Protein AF-A0A1B3WDY5-F1 (afdb_monomer)

Radius of gyration: 17.72 Å; Cα contacts (8 Å, |Δi|>4): 227; chains: 1; bounding box: 45×33×52 Å

pLDDT: mean 89.7, std 12.38, range [43.31, 98.31]

Solvent-accessible surface area (backbone atoms only — not comparable to full-atom values): 10419 Å² total; per-residue (Å²): 109,71,68,59,42,23,53,51,26,51,50,52,55,51,50,48,74,74,40,34,82,44,42,30,40,46,53,70,36,34,46,47,84,89,66,54,85,76,82,55,81,73,53,67,43,34,39,42,36,36,34,66,68,72,77,42,71,53,73,39,33,48,65,66,36,24,53,76,67,72,46,54,79,93,47,42,82,84,39,43,71,64,31,39,46,50,32,48,50,53,50,41,52,51,47,50,75,47,68,87,47,28,38,38,27,72,74,53,76,37,69,90,47,27,69,52,24,55,50,52,50,42,28,72,69,67,75,43,79,71,96,45,74,88,52,72,94,36,54,41,49,48,62,58,39,49,31,36,51,65,36,85,80,69,56,57,85,64,47,71,62,48,48,40,69,74,37,74,87,57,76,75,89,84,82,67,62,76,76,67,53,62

Organism: NCBI:txid39950

Secondary structure (DSSP, 8-state):
-HHHHHHHHHHHHHHHHH-GGGEEEEEEEES-TT--TTSPPPPEEEEEEEEGGGTEEEEEEHHHHHHHTT--GGGTGGGHHHHHHHHHHHHHHHHHHTTT-EEEESS--SSSSSHHHHHHHHHHHHSS--S----GGGEEEHHHHHHHHH-TTSSPSSHHHHHHHH-TT---SS---GGGG-

Nearest PDB structures (foldseek):
  4l8r-assembly2_E  TM=5.009E-01  e=9.376E-03  Homo sapiens
  4qoz-assembly1_B  TM=4.863E-01  e=2.104E-02  Homo sapiens
  4qoz-assembly2_E  TM=5.102E-01  e=3.682E-02  Homo sapiens
  3aal-assembly1_A  TM=3.184E-01  e=9.913E+00  Geobacillus kaustophilus

Mean predicted aligned error: 5.34 Å

Foldseek 3Di:
DLVVLQVVLVVVVVVCVVCLQQEKEKDWFFAAPVPPVDVDQTQTAKIWIQRPVVRDIDMQGLVVQCVVVVHDPVCSVVCSLVSSLVSLVVVLVVCVVNQRHAYEYAPQDDCNGHQVVSQVSNCVSVVDGRPDGHDPVSYHHVVSSVCSNCNVVNFDPVRVVRVCVVVVVDDDPDDDDDNRSD

Sequence (182 aa):
MQWNRHKEAKQTIKEIFQRLDRYRIIHYSCQSFNRVENGKSTIIAAIAIYLPQYDRTESFDIQSTAEYLNIEYKDINKNLEKIEKVLLKNFFEFIRKNTDQKYLHWNMRNSKYGFQALSNRYMALVHQKPEYEIPSDKCINIAAVLENYYGVGYVSDPKIKHLIEKNFNVRPGNLLYGEEEA

Structure (mmCIF, N/CA/C/O backbone):
data_AF-A0A1B3WDY5-F1
#
_entry.id   AF-A0A1B3WDY5-F1
#
loop_
_atom_site.group_PDB
_atom_site.id
_atom_site.type_symbol
_atom_site.label_atom_id
_atom_site.label_alt_id
_atom_site.label_comp_id
_atom_site.label_asym_id
_atom_site.label_entity_id
_atom_site.label_seq_id
_atom_site.pdbx_PDB_ins_code
_atom_site.Cartn_x
_atom_site.Cartn_y
_atom_site.Cartn_z
_atom_site.occupancy
_atom_site.B_iso_or_equiv
_atom_site.auth_seq_id
_atom_site.auth_comp_id
_atom_site.auth_asym_id
_atom_site.auth_atom_id
_atom_site.pdbx_PDB_model_num
ATOM 1 N N . MET A 1 1 ? -4.338 11.092 27.683 1.00 76.75 1 MET A N 1
ATOM 2 C CA . MET A 1 1 ? -4.590 9.957 28.606 1.00 76.75 1 MET A CA 1
ATOM 3 C C . MET A 1 1 ? -4.968 8.716 27.802 1.00 76.75 1 MET A C 1
ATOM 5 O O . MET A 1 1 ? -5.653 8.867 26.795 1.00 76.75 1 MET A O 1
ATOM 9 N N . GLN A 1 2 ? -4.545 7.518 28.227 1.00 85.44 2 GLN A N 1
ATOM 10 C CA . GLN A 1 2 ? -4.809 6.240 27.534 1.00 85.44 2 GLN A CA 1
ATOM 11 C C . GLN A 1 2 ? -6.304 5.993 27.268 1.00 85.44 2 GLN A C 1
ATOM 13 O O . GLN A 1 2 ? -6.673 5.478 26.220 1.00 85.44 2 GLN A O 1
ATOM 18 N N . TRP A 1 3 ? -7.170 6.440 28.179 1.00 90.62 3 TRP A N 1
ATOM 19 C CA . TRP A 1 3 ? -8.624 6.366 28.037 1.00 90.62 3 TRP A CA 1
ATOM 20 C C . TRP A 1 3 ? -9.164 7.018 26.751 1.00 90.62 3 TRP A C 1
ATOM 22 O O . TRP A 1 3 ? -9.992 6.426 26.061 1.00 90.62 3 TRP A O 1
ATOM 32 N N . ASN A 1 4 ? -8.672 8.209 26.393 1.00 94.44 4 ASN A N 1
ATOM 33 C CA . ASN A 1 4 ? -9.122 8.905 25.182 1.00 94.44 4 ASN A CA 1
ATOM 34 C C . ASN A 1 4 ? -8.649 8.170 23.924 1.00 94.44 4 ASN A C 1
ATOM 36 O O . ASN A 1 4 ? -9.449 7.935 23.024 1.00 94.44 4 ASN A O 1
ATOM 40 N N . ARG A 1 5 ? -7.392 7.702 23.919 1.00 94.19 5 ARG A N 1
ATOM 41 C CA . ARG A 1 5 ? -6.832 6.896 22.821 1.00 94.19 5 ARG A CA 1
ATOM 42 C C . ARG A 1 5 ? -7.640 5.620 22.584 1.00 94.19 5 ARG A C 1
ATOM 44 O O . ARG A 1 5 ? -7.938 5.290 21.442 1.00 94.19 5 ARG A O 1
ATOM 51 N N . HIS A 1 6 ? -8.045 4.938 23.656 1.00 95.88 6 HIS A N 1
ATOM 52 C CA . HIS A 1 6 ? -8.907 3.760 23.567 1.00 95.88 6 HIS A CA 1
ATOM 53 C C . HIS A 1 6 ? -10.267 4.090 22.935 1.00 95.88 6 HIS A C 1
ATOM 55 O O . HIS A 1 6 ? -10.710 3.385 22.028 1.00 95.88 6 HIS A O 1
ATOM 61 N N . LYS A 1 7 ? -10.925 5.174 23.370 1.00 96.88 7 LYS A N 1
ATOM 62 C CA . LYS A 1 7 ? -12.212 5.609 22.799 1.00 96.88 7 LYS A CA 1
ATOM 63 C C . LYS A 1 7 ? -12.106 5.950 21.312 1.00 96.88 7 LYS A C 1
ATOM 65 O O . LYS A 1 7 ? -12.945 5.505 20.532 1.00 96.88 7 LYS A O 1
ATOM 70 N N . GLU A 1 8 ? -11.075 6.692 20.921 1.00 96.50 8 GLU A N 1
ATOM 71 C CA . GLU A 1 8 ? -10.811 7.052 19.522 1.00 96.50 8 GLU A CA 1
ATOM 72 C C . GLU A 1 8 ? -10.537 5.813 18.662 1.00 96.50 8 GLU A C 1
ATOM 74 O O . GLU A 1 8 ? -11.115 5.658 17.585 1.00 96.50 8 GLU A O 1
ATOM 79 N N . ALA A 1 9 ? -9.718 4.880 19.156 1.00 97.25 9 ALA A N 1
ATOM 80 C CA . ALA A 1 9 ? -9.439 3.629 18.459 1.00 97.25 9 ALA A CA 1
ATOM 81 C C . ALA A 1 9 ? -10.697 2.767 18.306 1.00 97.25 9 ALA A C 1
ATOM 83 O O . ALA A 1 9 ? -10.953 2.238 17.226 1.00 97.25 9 ALA A O 1
ATOM 84 N N . LYS A 1 10 ? -11.528 2.679 19.354 1.00 97.62 10 LYS A N 1
ATOM 85 C CA . LYS A 1 10 ? -12.812 1.968 19.313 1.00 97.62 10 LYS A CA 1
ATOM 86 C C . LYS A 1 10 ? -13.729 2.532 18.232 1.00 97.62 10 LYS A C 1
ATOM 88 O O . LYS A 1 10 ? -14.319 1.770 17.469 1.00 97.62 10 LYS A O 1
ATOM 93 N N . GLN A 1 11 ? -13.835 3.856 18.168 1.00 97.50 11 GLN A N 1
ATOM 94 C CA . GLN A 1 11 ? -14.645 4.535 17.164 1.00 97.50 11 GLN A CA 1
ATOM 95 C C . GLN A 1 11 ? -14.087 4.311 15.752 1.00 97.50 11 GLN A C 1
ATOM 97 O O . GLN A 1 11 ? -14.840 3.945 14.855 1.00 97.50 11 GLN A O 1
ATOM 102 N N . THR A 1 12 ? -12.768 4.414 15.578 1.00 97.25 12 THR A N 1
ATOM 103 C CA . THR A 1 12 ? -12.092 4.150 14.296 1.00 97.25 12 THR A CA 1
ATOM 104 C C . THR A 1 12 ? -12.368 2.732 13.795 1.00 97.25 12 THR A C 1
ATOM 106 O O . THR A 1 12 ? -12.749 2.547 12.642 1.00 97.25 12 THR A O 1
ATOM 109 N N . ILE A 1 13 ? -12.227 1.721 14.661 1.00 97.38 13 ILE A N 1
ATOM 110 C CA . ILE A 1 13 ? -12.510 0.319 14.318 1.00 97.38 13 ILE A CA 1
ATOM 111 C C . ILE A 1 13 ? -13.976 0.157 13.902 1.00 97.38 13 ILE A C 1
ATOM 113 O O . ILE A 1 13 ? -14.263 -0.461 12.878 1.00 97.38 13 ILE A O 1
ATOM 117 N N . LYS A 1 14 ? -14.907 0.743 14.663 1.00 97.44 14 LYS A N 1
ATOM 118 C CA . LYS A 1 14 ? -16.339 0.702 14.347 1.00 97.44 14 LYS A CA 1
ATOM 119 C C . LYS A 1 14 ? -16.632 1.308 12.970 1.00 97.44 14 LYS A C 1
ATOM 121 O O . LYS A 1 14 ? -17.362 0.703 12.194 1.00 97.44 14 LYS A O 1
ATOM 126 N N . GLU A 1 15 ? -16.051 2.462 12.655 1.00 96.75 15 GLU A N 1
ATOM 127 C CA . GLU A 1 15 ? -16.234 3.131 11.360 1.00 96.75 15 GLU A CA 1
ATOM 128 C C . GLU A 1 15 ? -15.710 2.301 10.188 1.00 96.75 15 GLU A C 1
ATOM 130 O O . GLU A 1 15 ? -16.389 2.213 9.165 1.00 96.75 15 GLU A O 1
ATOM 135 N N . ILE A 1 16 ? -14.551 1.651 10.352 1.00 96.56 16 ILE A N 1
ATOM 136 C CA . ILE A 1 16 ? -13.980 0.756 9.336 1.00 96.56 16 ILE A CA 1
ATOM 137 C C . ILE A 1 16 ? -14.988 -0.332 8.963 1.00 96.56 16 ILE A C 1
ATOM 139 O O . ILE A 1 16 ? -15.330 -0.479 7.792 1.00 96.56 16 ILE A O 1
ATOM 143 N N . PHE A 1 17 ? -15.513 -1.053 9.955 1.00 95.38 17 PHE A N 1
ATOM 144 C CA . PHE A 1 17 ? -16.450 -2.151 9.708 1.00 95.38 17 PHE A CA 1
ATOM 145 C C . PHE A 1 17 ? -17.828 -1.690 9.222 1.00 95.38 17 PHE A C 1
ATOM 147 O O . PHE A 1 17 ? -18.509 -2.437 8.528 1.00 95.38 17 PHE A O 1
ATOM 154 N N . GLN A 1 18 ? -18.250 -0.468 9.554 1.00 96.38 18 GLN A N 1
ATOM 155 C CA . GLN A 1 18 ? -19.525 0.084 9.085 1.00 96.38 18 GLN A CA 1
ATOM 156 C C . GLN A 1 18 ? -19.479 0.591 7.640 1.00 96.38 18 GLN A C 1
ATOM 158 O O . GLN A 1 18 ? -20.535 0.748 7.031 1.00 96.38 18 GLN A O 1
ATOM 163 N N . ARG A 1 19 ? -18.290 0.896 7.106 1.00 95.81 19 ARG A N 1
ATOM 164 C CA . ARG A 1 19 ? -18.110 1.568 5.810 1.00 95.81 19 ARG A CA 1
ATOM 165 C C . ARG A 1 19 ? -16.998 0.939 4.976 1.00 95.81 19 ARG A C 1
ATOM 167 O O . ARG A 1 19 ? -16.140 1.649 4.457 1.00 95.81 19 ARG A O 1
ATOM 174 N N . LEU A 1 20 ? -17.011 -0.389 4.842 1.00 94.38 20 LEU A N 1
ATOM 175 C CA . LEU A 1 20 ? -16.010 -1.152 4.078 1.00 94.38 20 LEU A CA 1
ATOM 176 C C . LEU A 1 20 ? -15.845 -0.661 2.626 1.00 94.38 20 LEU A C 1
ATOM 178 O O . LEU A 1 20 ? -14.758 -0.780 2.061 1.00 94.38 20 LEU A O 1
ATOM 182 N N . ASP A 1 21 ? -16.875 -0.028 2.057 1.00 94.75 21 ASP A N 1
ATOM 183 C CA . ASP A 1 21 ? -16.857 0.654 0.761 1.00 94.75 21 ASP A CA 1
ATOM 184 C C . ASP A 1 21 ? -15.776 1.740 0.652 1.00 94.75 21 ASP A C 1
ATOM 186 O O . ASP A 1 21 ? -15.222 1.933 -0.432 1.00 94.75 21 ASP A O 1
ATOM 190 N N . ARG A 1 22 ? -15.435 2.393 1.772 1.00 96.31 22 ARG A N 1
ATOM 191 C CA . ARG A 1 22 ? -14.513 3.539 1.853 1.00 96.31 22 ARG A CA 1
ATOM 192 C C . ARG A 1 22 ? -13.078 3.187 2.238 1.00 96.31 22 ARG A C 1
ATOM 194 O O . ARG A 1 22 ? -12.231 4.083 2.273 1.00 96.31 22 ARG A O 1
ATOM 201 N N . TYR A 1 23 ? -12.815 1.937 2.610 1.00 97.69 23 TYR A N 1
ATOM 202 C CA . TYR A 1 23 ? -11.506 1.509 3.100 1.00 97.69 23 TYR A CA 1
ATOM 203 C C . TYR A 1 23 ? -10.854 0.519 2.141 1.00 97.69 23 TYR A C 1
ATOM 205 O O . TYR A 1 23 ? -11.517 -0.276 1.477 1.00 97.69 23 TYR A O 1
ATOM 213 N N . ARG A 1 24 ? -9.528 0.574 2.075 1.00 97.81 24 ARG A N 1
ATOM 214 C CA . ARG A 1 24 ? -8.659 -0.335 1.326 1.00 97.81 24 ARG A CA 1
ATOM 215 C C . ARG A 1 24 ? -7.548 -0.803 2.247 1.00 97.81 24 ARG A C 1
ATOM 217 O O . ARG A 1 24 ? -7.125 -0.030 3.100 1.00 97.81 24 ARG A O 1
ATOM 224 N N . ILE A 1 25 ? -7.067 -2.029 2.096 1.00 97.94 25 ILE A N 1
ATOM 225 C CA . ILE A 1 25 ? -5.891 -2.507 2.837 1.00 97.94 25 ILE A CA 1
ATOM 226 C C . ILE A 1 25 ? -4.730 -2.560 1.862 1.00 97.94 25 ILE A C 1
ATOM 228 O O . ILE A 1 25 ? -4.856 -3.198 0.826 1.00 97.94 25 ILE A O 1
ATOM 232 N N . ILE A 1 26 ? -3.626 -1.891 2.175 1.00 97.75 26 ILE A N 1
ATOM 233 C CA . ILE A 1 26 ? -2.444 -1.851 1.314 1.00 97.75 26 ILE A CA 1
ATOM 234 C C . ILE A 1 26 ? -1.231 -2.443 2.018 1.00 97.75 26 ILE A C 1
ATOM 236 O O . ILE A 1 26 ? -0.971 -2.176 3.195 1.00 97.75 26 ILE A O 1
ATOM 240 N N . HIS A 1 27 ? -0.472 -3.221 1.257 1.00 95.00 27 HIS A N 1
ATOM 241 C CA . HIS A 1 27 ? 0.842 -3.712 1.630 1.00 95.00 27 HIS A CA 1
ATOM 242 C C . HIS A 1 27 ? 1.725 -3.793 0.382 1.00 95.00 27 HIS A C 1
ATOM 244 O O . HIS A 1 27 ? 1.219 -3.895 -0.737 1.00 95.00 27 HIS A O 1
ATOM 250 N N . TYR A 1 28 ? 3.039 -3.711 0.558 1.00 94.00 28 TYR A N 1
ATOM 251 C CA . TYR A 1 28 ? 3.974 -3.877 -0.544 1.00 94.00 28 TYR A CA 1
ATOM 252 C C . TYR A 1 28 ? 5.238 -4.583 -0.073 1.00 94.00 28 TYR A C 1
ATOM 254 O O . TYR A 1 28 ? 5.675 -4.382 1.060 1.00 94.00 28 TYR A O 1
ATOM 262 N N . SER A 1 29 ? 5.832 -5.350 -0.980 1.00 90.31 29 SER A N 1
ATOM 263 C CA . SER A 1 29 ? 7.151 -5.940 -0.822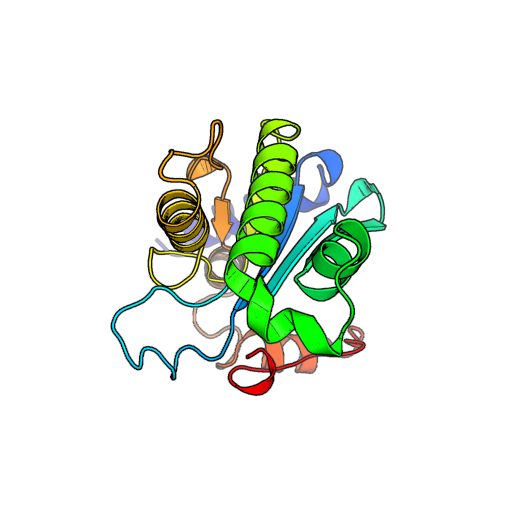 1.00 90.31 29 SER A CA 1
ATOM 264 C C . SER A 1 29 ? 8.165 -5.219 -1.706 1.00 90.31 29 SER A C 1
ATOM 266 O O . SER A 1 29 ? 7.857 -4.644 -2.758 1.00 90.31 29 SER A O 1
ATOM 268 N N . CYS A 1 30 ? 9.410 -5.240 -1.266 1.00 83.31 30 CYS A N 1
ATOM 269 C CA . CYS A 1 30 ? 10.556 -4.773 -2.025 1.00 83.31 30 CYS A CA 1
ATOM 270 C C . CYS A 1 30 ? 11.668 -5.807 -1.898 1.00 83.31 30 CYS A C 1
ATOM 272 O O . CYS A 1 30 ? 11.686 -6.551 -0.921 1.00 83.31 30 CYS A O 1
ATOM 274 N N . GLN A 1 31 ? 12.604 -5.829 -2.847 1.00 75.88 31 GLN A N 1
ATOM 275 C CA . GLN A 1 31 ? 13.807 -6.653 -2.694 1.00 75.88 31 GLN A CA 1
ATOM 276 C C . GLN A 1 31 ? 14.491 -6.346 -1.352 1.00 75.88 31 GLN A C 1
ATOM 278 O O . GLN A 1 31 ? 14.445 -5.213 -0.883 1.00 75.88 31 GLN A O 1
ATOM 283 N N . SER A 1 32 ? 15.118 -7.337 -0.729 1.00 58.62 32 SER A N 1
ATOM 284 C CA . SER A 1 32 ? 15.820 -7.244 0.558 1.00 58.62 32 SER A CA 1
ATOM 285 C C . SER A 1 32 ? 16.452 -5.878 0.850 1.00 58.62 32 SER A C 1
ATOM 287 O O . SER A 1 32 ? 17.386 -5.443 0.172 1.00 58.62 32 SER A O 1
ATOM 289 N N . PHE A 1 33 ? 15.994 -5.233 1.935 1.00 49.28 33 PHE A N 1
ATOM 290 C CA . PHE A 1 33 ? 16.531 -3.965 2.462 1.00 49.28 33 PHE A CA 1
ATOM 291 C C . PHE A 1 33 ? 18.053 -4.000 2.696 1.00 49.28 33 PHE A C 1
ATOM 293 O O . PHE A 1 33 ? 18.701 -2.955 2.707 1.00 49.28 33 PHE A O 1
ATOM 300 N N . ASN A 1 34 ? 18.624 -5.199 2.851 1.00 43.31 34 ASN A N 1
ATOM 301 C CA . ASN A 1 34 ? 20.044 -5.441 3.097 1.00 43.31 34 ASN A CA 1
ATOM 302 C C . ASN A 1 34 ? 20.939 -5.254 1.854 1.00 43.31 34 ASN A C 1
ATOM 304 O O . ASN A 1 34 ? 22.159 -5.257 1.990 1.00 43.31 34 ASN A O 1
ATOM 308 N N . ARG A 1 35 ? 20.376 -5.043 0.653 1.00 43.75 35 ARG A N 1
ATOM 309 C CA . ARG A 1 35 ? 21.131 -4.758 -0.584 1.00 43.75 35 ARG A CA 1
ATOM 310 C C . ARG A 1 35 ? 21.001 -3.300 -1.031 1.00 43.75 35 ARG A C 1
ATOM 312 O O . ARG A 1 35 ? 20.723 -3.008 -2.191 1.00 43.75 35 ARG A O 1
ATOM 319 N N . VAL A 1 36 ? 21.290 -2.350 -0.144 1.00 49.16 36 VAL A N 1
ATOM 320 C CA . VAL A 1 36 ? 21.688 -1.001 -0.589 1.00 49.16 36 VAL A CA 1
ATOM 321 C C . VAL A 1 36 ? 23.183 -1.038 -0.921 1.00 49.16 36 VAL A C 1
ATOM 323 O O . VAL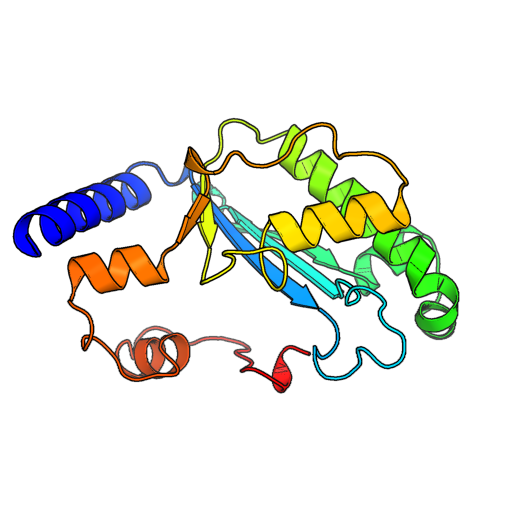 A 1 36 ? 23.984 -0.346 -0.309 1.00 49.16 36 VAL A O 1
ATOM 326 N N . GLU A 1 37 ? 23.592 -1.877 -1.879 1.00 45.06 37 GLU A N 1
ATOM 327 C CA . GLU A 1 37 ? 25.015 -2.001 -2.241 1.00 45.06 37 GLU A CA 1
ATOM 328 C C . GLU A 1 37 ? 25.568 -0.721 -2.890 1.00 45.06 37 GLU A C 1
ATOM 330 O O . GLU A 1 37 ? 26.776 -0.564 -2.970 1.00 45.06 37 GLU A O 1
ATOM 335 N N . ASN A 1 38 ? 24.718 0.225 -3.319 1.00 50.06 38 ASN A N 1
ATOM 336 C CA . ASN A 1 38 ? 25.151 1.407 -4.081 1.00 50.06 38 ASN A CA 1
ATOM 337 C C . ASN A 1 38 ? 24.333 2.690 -3.811 1.00 50.06 38 ASN A C 1
ATOM 339 O O . ASN A 1 38 ? 24.194 3.534 -4.694 1.00 50.06 38 ASN A O 1
ATOM 343 N N . GLY A 1 39 ? 23.712 2.835 -2.633 1.00 55.00 39 GLY A N 1
ATOM 344 C CA . GLY A 1 39 ? 22.939 4.044 -2.285 1.00 55.00 39 GLY A CA 1
ATOM 345 C C . GLY A 1 39 ? 21.637 4.257 -3.082 1.00 55.00 39 GLY A C 1
ATOM 346 O O . GLY A 1 39 ? 21.002 5.303 -2.952 1.00 55.00 39 GLY A O 1
ATOM 347 N N . LYS A 1 40 ? 21.219 3.282 -3.902 1.00 60.22 40 LYS A N 1
ATOM 348 C CA . LYS A 1 40 ? 19.943 3.310 -4.636 1.00 60.22 40 LYS A CA 1
ATOM 349 C C . LYS A 1 40 ? 18.780 2.906 -3.726 1.00 60.22 40 LYS A C 1
ATOM 351 O O . LYS A 1 40 ? 18.933 2.052 -2.858 1.00 60.22 40 LYS A O 1
ATOM 356 N N . SER A 1 41 ? 17.608 3.504 -3.955 1.00 64.12 41 SER A N 1
ATOM 357 C CA . SER A 1 41 ? 16.359 3.071 -3.322 1.00 64.12 41 SER A CA 1
ATOM 358 C C . SER A 1 41 ? 16.017 1.635 -3.718 1.00 64.12 41 SER A C 1
ATOM 360 O O . SER A 1 41 ? 16.277 1.217 -4.849 1.00 64.12 41 SER A O 1
ATOM 362 N N . THR A 1 42 ? 15.442 0.894 -2.776 1.00 77.12 42 THR A N 1
ATOM 363 C CA . THR A 1 42 ? 15.053 -0.507 -2.933 1.00 77.12 42 THR A CA 1
ATOM 364 C C . THR A 1 42 ? 14.040 -0.689 -4.065 1.00 77.12 42 THR A C 1
ATOM 366 O O . THR A 1 42 ? 13.144 0.141 -4.226 1.00 77.12 42 THR A O 1
ATOM 369 N N . ILE A 1 43 ? 14.178 -1.768 -4.841 1.00 87.62 43 ILE A N 1
ATOM 370 C CA . ILE A 1 43 ? 13.257 -2.105 -5.937 1.00 87.62 43 ILE A CA 1
ATOM 371 C C . ILE A 1 43 ? 11.935 -2.590 -5.346 1.00 87.62 43 ILE A C 1
ATOM 373 O O . ILE A 1 43 ? 11.926 -3.529 -4.548 1.00 87.62 43 ILE A O 1
ATOM 377 N N . ILE A 1 44 ? 10.827 -1.973 -5.749 1.00 93.06 44 ILE A N 1
ATOM 378 C CA . ILE A 1 44 ? 9.477 -2.409 -5.384 1.00 93.06 44 ILE A CA 1
ATOM 379 C C . ILE A 1 44 ? 9.125 -3.647 -6.208 1.00 93.06 44 ILE A C 1
ATOM 381 O O . ILE A 1 44 ? 9.095 -3.592 -7.436 1.00 93.06 44 ILE A O 1
ATOM 385 N N . ALA A 1 45 ? 8.880 -4.764 -5.522 1.00 92.62 45 ALA A N 1
ATOM 386 C CA . ALA A 1 45 ? 8.645 -6.059 -6.151 1.00 92.62 45 ALA A CA 1
ATOM 387 C C . ALA A 1 45 ? 7.157 -6.300 -6.415 1.00 92.62 45 ALA A C 1
ATOM 389 O O . ALA A 1 45 ? 6.780 -6.724 -7.510 1.00 92.62 45 ALA A O 1
ATOM 390 N N . ALA A 1 46 ? 6.318 -5.993 -5.424 1.00 95.00 46 ALA A N 1
ATOM 391 C CA . ALA A 1 46 ? 4.873 -6.088 -5.536 1.00 95.00 46 ALA A CA 1
ATOM 392 C C . ALA A 1 46 ? 4.168 -5.086 -4.616 1.00 95.00 46 ALA A C 1
ATOM 394 O O . ALA A 1 46 ? 4.639 -4.788 -3.522 1.00 95.00 46 ALA A O 1
ATOM 395 N N . ILE A 1 47 ? 3.005 -4.602 -5.040 1.00 97.25 47 ILE A N 1
ATOM 396 C CA . ILE A 1 47 ? 2.059 -3.825 -4.240 1.00 97.25 47 ILE A CA 1
ATOM 397 C C . ILE A 1 47 ? 0.706 -4.523 -4.342 1.00 97.25 47 ILE A C 1
ATOM 399 O O . ILE A 1 47 ? 0.234 -4.784 -5.445 1.00 97.25 47 ILE A O 1
ATOM 403 N N . ALA A 1 48 ? 0.068 -4.790 -3.208 1.00 97.38 48 ALA A N 1
ATOM 404 C CA . ALA A 1 48 ? -1.261 -5.382 -3.145 1.00 97.38 48 ALA A CA 1
ATOM 405 C C . ALA A 1 48 ? -2.224 -4.444 -2.413 1.00 97.38 48 ALA A C 1
ATOM 407 O O . ALA A 1 48 ? -1.909 -3.916 -1.341 1.00 97.38 48 ALA A O 1
ATOM 408 N N . ILE A 1 49 ? -3.409 -4.252 -2.990 1.00 98.06 49 ILE A N 1
ATOM 409 C CA . ILE A 1 49 ? -4.492 -3.460 -2.414 1.00 98.06 49 ILE A CA 1
ATOM 410 C C . ILE A 1 49 ? -5.741 -4.331 -2.341 1.00 98.06 49 ILE A C 1
ATOM 412 O O . ILE A 1 49 ? -6.351 -4.644 -3.358 1.00 98.06 49 ILE A O 1
ATOM 416 N N . TYR A 1 50 ? -6.151 -4.697 -1.133 1.00 97.69 50 TYR A N 1
ATOM 417 C CA . TYR A 1 50 ? -7.398 -5.412 -0.897 1.00 97.69 50 TYR A CA 1
ATOM 418 C C . TYR A 1 50 ? -8.570 -4.432 -0.762 1.00 97.69 50 TYR A C 1
ATOM 420 O O . TYR A 1 50 ? -8.486 -3.421 -0.055 1.00 97.69 50 TYR A O 1
ATOM 428 N N . LEU A 1 51 ? -9.661 -4.739 -1.461 1.00 97.06 51 LEU A N 1
ATOM 429 C CA . LEU A 1 51 ? -10.914 -3.998 -1.541 1.00 97.06 51 LEU A CA 1
ATOM 430 C C . LEU A 1 51 ? -11.991 -4.795 -0.778 1.00 97.06 51 LEU A C 1
ATOM 432 O O . LEU A 1 51 ? -12.658 -5.635 -1.385 1.00 97.06 51 LEU A O 1
ATOM 436 N N . PRO A 1 52 ? -12.213 -4.537 0.527 1.00 94.94 52 PRO A N 1
ATOM 437 C CA . PRO A 1 52 ? -13.057 -5.395 1.363 1.00 94.94 52 PRO A CA 1
ATOM 438 C C . PRO A 1 52 ? -14.514 -5.479 0.900 1.00 94.94 52 PRO A C 1
ATOM 440 O O . PRO A 1 52 ? -15.132 -6.528 1.006 1.00 94.94 52 PRO A O 1
ATOM 443 N N . GLN A 1 53 ? -15.058 -4.386 0.355 1.00 92.94 53 GLN A N 1
ATOM 444 C CA . GLN A 1 53 ? -16.425 -4.335 -0.178 1.00 92.94 53 GLN A CA 1
ATOM 445 C C . GLN A 1 53 ? -16.659 -5.311 -1.341 1.00 92.94 53 GLN A C 1
ATOM 447 O O . GLN A 1 53 ? -17.788 -5.750 -1.548 1.00 92.94 53 GLN A O 1
ATOM 452 N N . TYR A 1 54 ? -15.613 -5.604 -2.116 1.00 93.75 54 TYR A N 1
ATOM 453 C CA . TYR A 1 54 ? -15.690 -6.401 -3.341 1.00 93.75 54 TYR A CA 1
ATOM 454 C C . TYR A 1 54 ? -15.000 -7.760 -3.216 1.00 93.75 54 TYR A C 1
ATOM 456 O O . TYR A 1 54 ? -14.957 -8.484 -4.206 1.00 93.75 54 TYR A O 1
ATOM 464 N N . ASP A 1 55 ? -14.436 -8.068 -2.043 1.00 93.94 55 ASP A N 1
ATOM 465 C CA . ASP A 1 55 ? -13.635 -9.270 -1.789 1.00 93.94 55 ASP A CA 1
ATOM 466 C C . ASP A 1 55 ? -12.600 -9.533 -2.899 1.00 93.94 55 ASP A C 1
ATOM 468 O O . ASP A 1 55 ? -12.514 -10.602 -3.500 1.00 93.94 55 ASP A O 1
ATOM 472 N N . ARG A 1 56 ? -11.850 -8.482 -3.251 1.00 95.00 56 ARG A N 1
ATOM 473 C CA . ARG A 1 56 ? -10.889 -8.505 -4.358 1.00 95.00 56 ARG A CA 1
ATOM 474 C C . ARG A 1 56 ? -9.578 -7.862 -3.950 1.00 95.00 56 ARG A C 1
ATOM 476 O O . ARG A 1 56 ? -9.575 -6.844 -3.264 1.00 95.00 56 ARG A O 1
ATOM 483 N N . THR A 1 57 ? -8.480 -8.399 -4.465 1.00 96.44 57 THR A N 1
ATOM 484 C CA . THR A 1 57 ? -7.167 -7.754 -4.420 1.00 96.44 57 THR A CA 1
ATOM 485 C C . THR A 1 57 ? -6.790 -7.231 -5.799 1.00 96.44 57 THR A C 1
ATOM 487 O O . THR A 1 57 ? -6.812 -7.977 -6.774 1.00 96.44 57 THR A O 1
ATOM 490 N N . GLU A 1 58 ? -6.439 -5.953 -5.867 1.00 96.94 58 GLU A N 1
ATOM 491 C CA . GLU A 1 58 ? -5.762 -5.347 -7.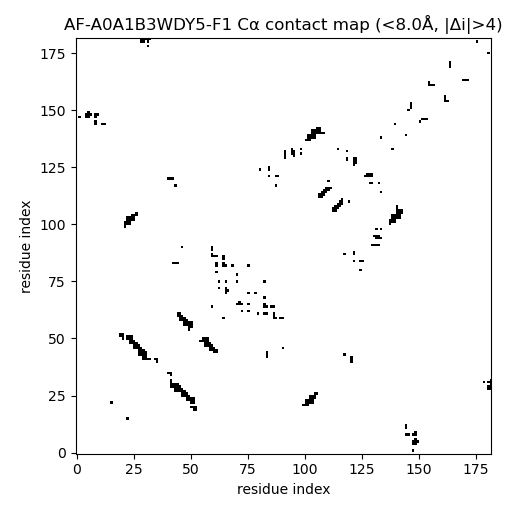010 1.00 96.94 58 GLU A CA 1
ATOM 492 C C . GLU A 1 58 ? -4.254 -5.397 -6.741 1.00 96.94 58 GLU A C 1
ATOM 494 O O . GLU A 1 58 ? -3.783 -4.884 -5.720 1.00 96.94 58 GLU A O 1
ATOM 499 N N . SER A 1 59 ? -3.506 -6.042 -7.634 1.00 96.31 59 SER A N 1
ATOM 500 C CA . SER A 1 59 ? -2.074 -6.307 -7.465 1.00 96.31 59 SER A CA 1
ATOM 501 C C . SER A 1 59 ? -1.256 -5.665 -8.579 1.00 96.31 59 SER A C 1
ATOM 503 O O . SER A 1 59 ? -1.652 -5.664 -9.743 1.00 96.31 59 SER A O 1
ATOM 505 N N . PHE A 1 60 ? -0.087 -5.148 -8.214 1.00 97.50 60 PHE A N 1
ATOM 506 C CA . PHE A 1 60 ? 0.906 -4.579 -9.117 1.00 97.50 60 PHE A CA 1
ATOM 507 C C . PHE A 1 60 ? 2.250 -5.221 -8.795 1.00 97.50 60 PHE A C 1
ATOM 509 O O . PHE A 1 60 ? 2.870 -4.864 -7.798 1.00 97.50 60 PHE A O 1
ATOM 516 N N . ASP A 1 61 ? 2.702 -6.165 -9.608 1.00 95.81 61 ASP A N 1
ATOM 517 C CA . ASP A 1 61 ? 3.946 -6.897 -9.369 1.00 95.81 61 ASP A CA 1
ATOM 518 C C . ASP A 1 61 ? 4.823 -6.973 -10.624 1.00 95.81 61 ASP A C 1
ATOM 520 O O . ASP A 1 61 ? 4.367 -6.740 -11.751 1.00 95.81 61 ASP A O 1
ATOM 524 N N . ILE A 1 62 ? 6.113 -7.245 -10.414 1.00 95.12 62 ILE A N 1
ATOM 525 C CA . ILE A 1 62 ? 7.115 -7.315 -11.484 1.00 95.12 62 ILE A CA 1
ATOM 526 C C . ILE A 1 62 ? 6.736 -8.361 -12.536 1.00 95.12 62 ILE A C 1
ATOM 528 O O . ILE A 1 62 ? 6.915 -8.099 -13.724 1.00 95.12 62 ILE A O 1
ATOM 532 N N . GLN A 1 63 ? 6.214 -9.521 -12.132 1.00 93.62 63 GLN A N 1
ATOM 533 C CA . GLN A 1 63 ? 5.935 -10.618 -13.053 1.00 93.62 63 GLN A CA 1
ATOM 534 C C . GLN A 1 63 ? 4.748 -10.281 -13.960 1.00 93.62 63 GLN A C 1
ATOM 536 O O . GLN A 1 63 ? 4.910 -10.259 -15.180 1.00 93.62 63 GLN A O 1
ATOM 541 N N . SER A 1 64 ? 3.608 -9.900 -13.383 1.00 95.19 64 SER A N 1
ATOM 542 C CA . SER A 1 64 ? 2.418 -9.482 -14.136 1.00 95.19 64 SER A CA 1
ATOM 543 C C . SER A 1 64 ? 2.720 -8.290 -15.052 1.00 95.19 64 SER A C 1
ATOM 545 O O . SER A 1 64 ? 2.244 -8.209 -16.186 1.00 95.19 64 SER A O 1
ATOM 547 N N . THR A 1 65 ? 3.561 -7.356 -14.594 1.00 97.38 65 THR A N 1
ATOM 548 C CA . THR A 1 65 ? 3.965 -6.199 -15.406 1.00 97.38 65 THR A CA 1
ATOM 549 C C . THR A 1 65 ? 4.911 -6.596 -16.545 1.00 97.38 65 THR A C 1
ATOM 551 O O . THR A 1 65 ? 4.814 -6.037 -17.638 1.00 97.38 65 THR A O 1
ATOM 554 N N . ALA A 1 66 ? 5.818 -7.552 -16.329 1.00 96.62 66 ALA A N 1
ATOM 555 C CA . ALA A 1 66 ? 6.684 -8.077 -17.383 1.00 96.62 66 ALA A CA 1
ATOM 556 C C . ALA A 1 66 ? 5.873 -8.788 -18.473 1.00 96.62 66 ALA A C 1
ATOM 558 O O . ALA A 1 66 ? 6.095 -8.525 -19.656 1.00 96.62 66 ALA A O 1
ATOM 559 N N . GLU A 1 67 ? 4.890 -9.601 -18.079 1.00 96.44 67 GLU A N 1
ATOM 560 C CA . GLU A 1 67 ? 3.955 -10.262 -18.994 1.00 96.44 67 GLU A CA 1
ATOM 561 C C . GLU A 1 67 ? 3.183 -9.236 -19.837 1.00 96.44 67 GLU A C 1
ATOM 563 O O . GLU A 1 67 ? 3.186 -9.322 -21.065 1.00 96.44 67 GLU A O 1
ATOM 568 N N . TYR A 1 68 ? 2.626 -8.194 -19.208 1.00 96.00 68 TYR A N 1
ATOM 569 C CA . TYR A 1 68 ? 1.960 -7.088 -19.912 1.00 96.00 68 TYR A CA 1
ATOM 570 C C . TYR A 1 68 ? 2.872 -6.386 -20.936 1.00 96.00 68 TYR A C 1
ATOM 572 O O . TYR A 1 68 ? 2.422 -5.949 -21.996 1.00 96.00 68 TYR A O 1
ATOM 580 N N . LEU A 1 69 ? 4.169 -6.281 -20.638 1.00 97.56 69 LEU A N 1
ATOM 581 C CA . LEU A 1 69 ? 5.165 -5.670 -21.519 1.00 97.56 69 LEU A CA 1
ATOM 582 C C . LEU A 1 69 ? 5.747 -6.638 -22.562 1.00 97.56 69 LEU A C 1
ATOM 584 O O . LEU A 1 69 ? 6.640 -6.227 -23.307 1.00 97.56 69 LEU A O 1
ATOM 588 N N . ASN A 1 70 ? 5.255 -7.881 -22.633 1.00 97.56 70 ASN A N 1
ATOM 589 C CA . ASN A 1 70 ? 5.798 -8.963 -23.460 1.00 97.56 70 ASN A CA 1
ATOM 590 C C . ASN A 1 70 ? 7.302 -9.207 -23.214 1.00 97.56 70 ASN A C 1
ATOM 592 O O . ASN A 1 70 ? 8.073 -9.420 -24.149 1.00 97.56 70 ASN A O 1
ATOM 596 N N . ILE A 1 71 ? 7.736 -9.131 -21.953 1.00 95.81 71 ILE A N 1
ATOM 597 C CA . ILE A 1 71 ? 9.110 -9.428 -21.535 1.00 95.81 71 ILE A CA 1
ATOM 598 C C . ILE A 1 71 ? 9.149 -10.858 -21.001 1.00 95.81 71 ILE A C 1
ATOM 600 O O . ILE A 1 71 ? 8.474 -11.186 -20.029 1.00 95.81 71 ILE A O 1
ATOM 604 N N . GLU A 1 72 ? 9.967 -11.709 -21.620 1.00 94.69 72 GLU A N 1
ATOM 605 C CA . GLU A 1 72 ? 10.153 -13.084 -21.161 1.00 94.69 72 GLU A CA 1
ATOM 606 C C . GLU A 1 72 ? 10.783 -13.140 -19.763 1.00 94.69 72 GLU A C 1
ATOM 608 O O . GLU A 1 72 ? 11.632 -12.318 -19.409 1.00 94.69 72 GLU A O 1
ATOM 613 N N . TYR A 1 73 ? 10.446 -14.185 -18.999 1.00 88.38 73 TYR A N 1
ATOM 614 C CA . TYR A 1 73 ? 10.953 -14.405 -17.639 1.00 88.38 73 TYR A CA 1
ATOM 615 C C . TYR A 1 73 ? 12.484 -14.275 -17.532 1.00 88.38 73 TYR A C 1
ATOM 617 O O . TYR A 1 73 ? 13.004 -13.617 -16.631 1.00 88.38 73 TYR A O 1
ATOM 625 N N . LYS A 1 74 ? 13.219 -14.830 -18.506 1.00 92.31 74 LYS A N 1
ATOM 626 C CA . LYS A 1 74 ? 14.692 -14.802 -18.557 1.00 92.31 74 LYS A CA 1
ATOM 627 C C . LYS A 1 74 ? 15.284 -13.391 -18.694 1.00 92.31 74 LYS A C 1
ATOM 629 O O . LYS A 1 74 ? 16.448 -13.176 -18.360 1.00 92.31 74 LYS A O 1
ATOM 634 N N . ASP A 1 75 ? 14.495 -12.435 -19.181 1.00 93.19 75 ASP A N 1
ATOM 635 C CA . ASP A 1 75 ? 14.914 -11.063 -19.456 1.00 93.19 75 ASP A CA 1
ATOM 636 C C . ASP A 1 75 ? 14.347 -10.049 -18.448 1.00 93.19 75 ASP A C 1
ATOM 638 O O . ASP A 1 75 ? 14.686 -8.865 -18.531 1.00 93.19 75 ASP A O 1
ATOM 642 N N . ILE A 1 76 ? 13.568 -10.493 -17.450 1.00 90.31 76 ILE A N 1
ATOM 643 C CA . ILE A 1 76 ? 13.040 -9.639 -16.370 1.00 90.31 76 ILE A CA 1
ATOM 644 C C . ILE A 1 76 ? 14.172 -8.875 -15.683 1.00 90.31 76 ILE A C 1
ATOM 646 O O . ILE A 1 76 ? 14.129 -7.649 -15.619 1.00 90.31 76 ILE A O 1
ATOM 650 N N . ASN A 1 77 ? 15.229 -9.576 -15.256 1.00 89.38 77 ASN A N 1
ATOM 651 C CA . ASN A 1 77 ? 16.364 -8.969 -14.551 1.00 89.38 77 ASN A CA 1
ATOM 652 C C . ASN A 1 77 ? 17.044 -7.852 -15.360 1.00 89.38 77 ASN A C 1
ATOM 654 O O . ASN A 1 77 ? 17.458 -6.841 -14.797 1.00 89.38 77 ASN A O 1
ATOM 658 N N . LYS A 1 78 ? 17.116 -7.998 -16.690 1.00 91.50 78 LYS A N 1
ATOM 659 C CA . LYS A 1 78 ? 17.707 -6.992 -17.590 1.00 91.50 78 LYS A CA 1
ATOM 660 C C . LYS A 1 78 ? 16.801 -5.775 -17.788 1.00 91.50 78 LYS A C 1
ATOM 662 O O . LYS A 1 78 ? 17.283 -4.716 -18.173 1.00 91.50 78 LYS A O 1
ATOM 667 N N . ASN A 1 79 ? 15.501 -5.926 -17.540 1.00 93.38 79 ASN A N 1
ATOM 668 C CA . ASN A 1 79 ? 14.479 -4.911 -17.780 1.00 93.38 79 ASN A CA 1
ATOM 669 C C . ASN A 1 79 ? 13.810 -4.407 -16.488 1.00 93.38 79 ASN A C 1
ATOM 671 O O . ASN A 1 79 ? 12.787 -3.728 -16.574 1.00 93.38 79 ASN A O 1
ATOM 675 N N . LEU A 1 80 ? 14.370 -4.700 -15.304 1.00 91.81 80 LEU A N 1
ATOM 676 C CA . LEU A 1 80 ? 13.751 -4.389 -14.006 1.00 91.81 80 LEU A CA 1
ATOM 677 C C . LEU A 1 80 ? 13.325 -2.929 -13.881 1.00 91.81 80 LEU A C 1
ATOM 679 O O . LEU A 1 80 ? 12.191 -2.660 -13.509 1.00 91.81 80 LEU A O 1
ATOM 683 N N . GLU A 1 81 ? 14.194 -1.989 -14.250 1.00 93.38 81 GLU A N 1
ATOM 684 C CA . GLU A 1 81 ? 13.889 -0.558 -14.152 1.00 93.38 81 GLU A CA 1
ATOM 685 C C . GLU A 1 81 ? 12.679 -0.167 -15.017 1.00 93.38 81 GLU A C 1
ATOM 687 O O . GLU A 1 81 ? 11.793 0.569 -14.578 1.00 93.38 81 GLU A O 1
ATOM 692 N N . LYS A 1 82 ? 12.603 -0.708 -16.241 1.00 95.88 82 LYS A N 1
ATOM 693 C CA . LYS A 1 82 ? 11.479 -0.488 -17.161 1.00 95.88 82 LYS A CA 1
ATOM 694 C C . LYS A 1 82 ? 10.190 -1.086 -16.600 1.00 95.88 82 LYS A C 1
ATOM 696 O O . LYS A 1 82 ? 9.151 -0.428 -16.651 1.00 95.88 82 LYS A O 1
ATOM 701 N N . ILE A 1 83 ? 10.260 -2.310 -16.083 1.00 97.06 83 ILE A N 1
ATOM 702 C CA . ILE A 1 83 ? 9.116 -3.025 -15.511 1.00 97.06 83 ILE A CA 1
ATOM 703 C C . ILE A 1 83 ? 8.599 -2.280 -14.276 1.00 97.06 83 ILE A C 1
ATOM 705 O O . ILE A 1 83 ? 7.430 -1.909 -14.223 1.00 97.06 83 ILE A O 1
ATOM 709 N N . GLU A 1 84 ? 9.476 -1.973 -13.323 1.00 96.25 84 GLU A N 1
ATOM 710 C CA . GLU A 1 84 ? 9.126 -1.281 -12.082 1.00 96.25 84 GLU A CA 1
ATOM 711 C C . GLU A 1 84 ? 8.536 0.110 -12.343 1.00 96.25 84 GLU A C 1
ATOM 713 O O . GLU A 1 84 ? 7.566 0.519 -11.704 1.00 96.25 84 GLU A O 1
ATOM 718 N N . LYS A 1 85 ? 9.066 0.837 -13.333 1.00 97.06 85 LYS A N 1
ATOM 719 C CA . LYS A 1 85 ? 8.508 2.127 -13.747 1.00 97.06 85 LYS A CA 1
ATOM 720 C C . LYS A 1 85 ? 7.051 2.008 -14.198 1.00 97.06 85 LYS A C 1
ATOM 722 O O . LYS A 1 85 ? 6.247 2.879 -13.871 1.00 97.06 85 LYS A O 1
ATOM 727 N N . VAL A 1 86 ? 6.704 0.964 -14.952 1.00 98.12 86 VAL A N 1
ATOM 728 C CA . VAL A 1 86 ? 5.320 0.720 -15.396 1.00 98.12 86 VAL A CA 1
ATOM 729 C C . VAL A 1 86 ? 4.445 0.263 -14.229 1.00 98.12 86 VAL A C 1
ATOM 731 O O . VAL A 1 86 ? 3.341 0.782 -14.079 1.00 98.12 86 VAL A O 1
ATOM 734 N N . LEU A 1 87 ? 4.960 -0.610 -13.360 1.00 97.81 87 LEU A N 1
ATOM 735 C CA . LEU A 1 87 ? 4.291 -1.051 -12.132 1.00 97.81 87 LEU A CA 1
ATOM 736 C C . LEU A 1 87 ? 3.867 0.153 -11.285 1.00 97.81 87 LEU A C 1
ATOM 738 O O . LEU A 1 87 ? 2.688 0.309 -10.966 1.00 97.81 87 LEU A O 1
ATOM 742 N N . LEU A 1 88 ? 4.808 1.051 -10.975 1.00 97.88 88 LEU A N 1
ATOM 743 C CA . LEU A 1 88 ? 4.524 2.217 -10.140 1.00 97.88 88 LEU A CA 1
ATOM 744 C C . LEU A 1 88 ? 3.607 3.227 -10.836 1.00 97.88 88 LEU A C 1
ATOM 746 O O . LEU A 1 88 ? 2.769 3.829 -10.171 1.00 97.88 88 LEU A O 1
ATOM 750 N N . LYS A 1 89 ? 3.709 3.398 -12.161 1.00 98.19 89 LYS A N 1
ATOM 751 C CA . LYS A 1 89 ? 2.747 4.213 -12.925 1.00 98.19 89 LYS A CA 1
ATOM 752 C C . LYS A 1 89 ? 1.328 3.672 -12.808 1.00 98.19 89 LYS A C 1
ATOM 754 O O . LYS A 1 89 ? 0.420 4.441 -12.511 1.00 98.19 89 LYS A O 1
ATOM 759 N N . ASN A 1 90 ? 1.147 2.367 -12.985 1.00 98.19 90 ASN A N 1
ATOM 760 C CA . ASN A 1 90 ? -0.163 1.732 -12.870 1.00 98.19 90 ASN A CA 1
ATOM 761 C C . ASN A 1 90 ? -0.714 1.840 -11.443 1.00 98.19 90 ASN A C 1
ATOM 763 O O . ASN A 1 90 ? -1.887 2.167 -11.264 1.00 98.19 90 ASN A O 1
ATOM 767 N N . PHE A 1 91 ? 0.140 1.653 -10.434 1.00 98.31 91 PHE A N 1
ATOM 768 C CA . PHE A 1 91 ? -0.225 1.853 -9.035 1.00 98.31 91 PHE A CA 1
ATOM 769 C C . PHE A 1 91 ? -0.682 3.295 -8.761 1.00 98.31 91 PHE A C 1
ATOM 771 O O . PHE A 1 91 ? -1.784 3.502 -8.256 1.00 98.31 91 PHE A O 1
ATOM 778 N N . PHE A 1 92 ? 0.111 4.310 -9.116 1.00 98.31 92 PHE A N 1
ATOM 779 C CA . PHE A 1 92 ? -0.270 5.704 -8.855 1.00 98.31 92 PHE A CA 1
ATOM 780 C C . PHE A 1 92 ? -1.492 6.147 -9.669 1.00 98.31 92 PHE A C 1
ATOM 782 O O . PHE A 1 92 ? -2.303 6.925 -9.168 1.00 98.31 92 PHE A O 1
ATOM 789 N N . GLU A 1 93 ? -1.694 5.600 -10.868 1.00 98.12 93 GLU A N 1
ATOM 790 C CA . GLU A 1 93 ? -2.919 5.805 -11.643 1.00 98.12 93 GLU A CA 1
ATOM 791 C C . GLU A 1 93 ? -4.147 5.184 -10.956 1.00 98.12 93 GLU A C 1
ATOM 793 O O . GLU A 1 93 ? -5.216 5.799 -10.907 1.00 98.12 93 GLU A O 1
ATOM 798 N N . PHE A 1 94 ? -4.009 3.994 -10.364 1.00 97.81 94 PHE A N 1
ATOM 799 C CA . PHE A 1 94 ? -5.064 3.390 -9.549 1.00 97.81 94 PHE A CA 1
ATOM 800 C C . PHE A 1 94 ? -5.401 4.262 -8.333 1.00 97.81 94 PHE A C 1
ATOM 802 O O . PHE A 1 94 ? -6.574 4.531 -8.063 1.00 97.81 94 PHE A O 1
ATOM 809 N N . ILE A 1 95 ? -4.380 4.753 -7.629 1.00 97.81 95 ILE A N 1
ATOM 810 C CA . ILE A 1 95 ? -4.535 5.644 -6.474 1.00 97.81 95 ILE A CA 1
ATOM 811 C C . ILE A 1 95 ? -5.239 6.950 -6.873 1.00 97.81 95 ILE A C 1
ATOM 813 O O . ILE A 1 95 ? -6.157 7.391 -6.178 1.00 97.81 95 ILE A O 1
ATOM 817 N N . ARG A 1 96 ? -4.892 7.524 -8.031 1.00 97.56 96 ARG A N 1
ATOM 818 C CA . ARG A 1 96 ? -5.527 8.725 -8.595 1.00 97.56 96 ARG A CA 1
ATOM 819 C C . ARG A 1 96 ? -7.007 8.523 -8.931 1.00 97.56 96 ARG A C 1
ATOM 821 O O . ARG A 1 96 ? -7.796 9.447 -8.767 1.00 97.56 96 ARG A O 1
ATOM 828 N N . LYS A 1 97 ? -7.415 7.327 -9.364 1.00 97.00 97 LYS A N 1
ATOM 829 C CA . LYS A 1 97 ? -8.831 6.999 -9.630 1.00 97.00 97 LYS A CA 1
ATOM 830 C C . LYS A 1 97 ? -9.661 6.768 -8.363 1.00 97.00 97 LYS A C 1
ATOM 832 O O . LYS A 1 97 ? -10.883 6.813 -8.433 1.00 97.00 97 LYS A O 1
ATOM 837 N N . ASN A 1 98 ? -9.015 6.537 -7.220 1.00 95.00 98 ASN A N 1
ATOM 838 C CA . ASN A 1 98 ? -9.646 6.160 -5.951 1.00 95.00 98 ASN A CA 1
ATOM 839 C C . ASN A 1 98 ? -9.331 7.184 -4.844 1.00 95.00 98 ASN A C 1
ATOM 841 O O . ASN A 1 98 ? -8.930 6.824 -3.732 1.00 95.00 98 ASN A O 1
ATOM 845 N N . THR A 1 99 ? -9.459 8.478 -5.153 1.00 95.75 99 THR A N 1
ATOM 846 C CA . THR A 1 99 ? -9.020 9.555 -4.251 1.00 95.75 99 THR A CA 1
ATOM 847 C C . THR A 1 99 ? -9.856 9.672 -2.980 1.00 95.75 99 THR A C 1
ATOM 849 O O . THR A 1 99 ? -9.353 10.161 -1.974 1.00 95.75 99 THR A O 1
ATOM 852 N N . ASP A 1 100 ? -11.108 9.225 -2.968 1.00 95.25 100 ASP A N 1
ATOM 853 C CA . ASP A 1 100 ? -12.032 9.307 -1.830 1.00 95.25 100 ASP A CA 1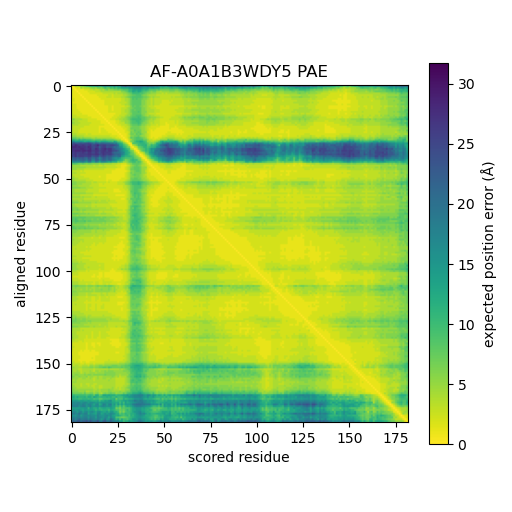
ATOM 854 C C . ASP A 1 100 ? -11.823 8.203 -0.771 1.00 95.25 100 ASP A C 1
ATOM 856 O O . ASP A 1 100 ? -12.415 8.258 0.313 1.00 95.25 100 ASP A O 1
ATOM 860 N N . GLN A 1 101 ? -10.950 7.237 -1.067 1.00 97.06 101 GLN A N 1
ATOM 861 C CA . GLN A 1 101 ? -10.683 6.060 -0.244 1.00 97.06 101 GLN A CA 1
ATOM 862 C C . GLN A 1 101 ? -9.673 6.325 0.878 1.00 97.06 101 GLN A C 1
ATOM 864 O O . GLN A 1 101 ? -8.740 7.120 0.740 1.00 97.06 101 GLN A O 1
ATOM 869 N N . LYS A 1 102 ? -9.834 5.603 1.990 1.00 97.94 102 LYS A N 1
ATOM 870 C CA . LYS A 1 102 ? -8.878 5.539 3.102 1.00 97.94 102 LYS A CA 1
ATOM 871 C C . LYS A 1 102 ? -8.090 4.231 3.046 1.00 97.94 102 LYS A C 1
ATOM 873 O O . LYS A 1 102 ? -8.653 3.174 2.774 1.00 97.94 102 LYS A O 1
ATOM 878 N N . TYR A 1 103 ? -6.801 4.291 3.351 1.00 98.12 103 TYR A N 1
ATOM 879 C CA . TYR A 1 103 ? -5.873 3.171 3.237 1.00 98.12 103 TYR A CA 1
ATOM 880 C C . TYR A 1 103 ? -5.420 2.709 4.619 1.00 98.12 103 TYR A C 1
ATOM 882 O O . TYR A 1 103 ? -4.739 3.423 5.354 1.00 98.12 103 TYR A O 1
ATOM 890 N N . LEU A 1 104 ? -5.812 1.489 4.961 1.00 98.25 104 LEU A N 1
ATOM 891 C CA . LEU A 1 104 ? -5.367 0.750 6.127 1.00 98.25 104 LEU A CA 1
ATOM 892 C C . LEU A 1 104 ? -4.016 0.116 5.803 1.00 98.25 104 LEU A C 1
ATOM 894 O O . LEU A 1 104 ? -3.871 -0.559 4.785 1.00 98.25 104 LEU A O 1
ATOM 898 N N . HIS A 1 105 ? -3.032 0.323 6.667 1.00 97.06 105 HIS A N 1
ATOM 899 C CA . HIS A 1 105 ? -1.687 -0.201 6.462 1.00 97.06 105 HIS A CA 1
ATOM 900 C C . HIS A 1 105 ? -1.069 -0.688 7.770 1.00 97.06 105 HIS A C 1
ATOM 902 O O . HIS A 1 105 ? -1.470 -0.289 8.869 1.00 97.06 105 HIS A O 1
ATOM 908 N N . TRP A 1 106 ? -0.040 -1.522 7.645 1.00 94.81 106 TRP A N 1
ATOM 909 C CA . TRP A 1 106 ? 0.754 -1.991 8.772 1.00 94.81 106 TRP A CA 1
ATOM 910 C C . TRP A 1 106 ? 2.134 -1.336 8.753 1.00 94.81 106 TRP A C 1
ATOM 912 O O . TRP A 1 106 ? 2.981 -1.670 7.932 1.00 94.81 106 TRP A O 1
ATOM 922 N N . ASN A 1 107 ? 2.368 -0.362 9.635 1.00 92.50 107 ASN A N 1
ATOM 923 C CA . ASN A 1 107 ? 3.682 0.267 9.844 1.00 92.50 107 ASN A CA 1
ATOM 924 C C . ASN A 1 107 ? 4.382 0.913 8.623 1.00 92.50 107 ASN A C 1
ATOM 926 O O . ASN A 1 107 ? 5.521 1.351 8.755 1.00 92.50 107 ASN A O 1
ATOM 930 N N . MET A 1 108 ? 3.693 1.091 7.493 1.00 93.75 108 MET A N 1
ATOM 931 C CA . MET A 1 108 ? 4.097 1.953 6.367 1.00 93.75 108 MET A CA 1
ATOM 932 C C . MET A 1 108 ? 4.119 3.446 6.766 1.00 93.75 108 MET A C 1
ATOM 934 O O . MET A 1 108 ? 3.168 4.176 6.502 1.00 93.75 108 MET A O 1
ATOM 938 N N . ARG A 1 109 ? 5.160 3.899 7.474 1.00 87.44 109 ARG A N 1
ATOM 939 C CA . ARG A 1 109 ? 5.160 5.185 8.207 1.00 87.44 109 ARG A CA 1
ATOM 940 C C . ARG A 1 109 ? 6.080 6.263 7.636 1.00 87.44 109 ARG A C 1
ATOM 942 O O . ARG A 1 109 ? 5.920 7.419 8.010 1.00 87.44 109 ARG A O 1
ATOM 949 N N . ASN A 1 110 ? 7.090 5.918 6.840 1.00 86.44 110 ASN A N 1
ATOM 950 C CA . ASN A 1 110 ? 8.160 6.870 6.528 1.00 86.44 110 ASN A CA 1
ATOM 951 C C . ASN A 1 110 ? 8.804 6.642 5.151 1.00 86.44 110 ASN A C 1
ATOM 953 O O . ASN A 1 110 ? 8.351 5.829 4.349 1.00 86.44 110 ASN A O 1
ATOM 957 N N . SER A 1 111 ? 9.860 7.409 4.876 1.00 84.56 111 SER A N 1
ATOM 958 C CA . SER A 1 111 ? 10.626 7.380 3.627 1.00 84.56 111 SER A CA 1
ATOM 959 C C . SER A 1 111 ? 11.473 6.122 3.428 1.00 84.56 111 SER A C 1
ATOM 961 O O . SER A 1 111 ? 11.908 5.883 2.306 1.00 84.56 111 SER A O 1
ATOM 963 N N . LYS A 1 112 ? 11.709 5.326 4.482 1.00 84.12 112 LYS A N 1
ATOM 964 C CA . LYS A 1 112 ? 12.382 4.021 4.383 1.00 84.12 112 LYS A CA 1
ATOM 965 C C . LYS A 1 112 ? 11.389 2.918 4.032 1.00 84.12 112 LYS A C 1
ATOM 967 O O . LYS A 1 112 ? 11.693 2.060 3.215 1.00 84.12 112 LYS A O 1
ATOM 972 N N . TYR A 1 113 ? 10.208 2.957 4.648 1.00 87.12 113 TYR A N 1
ATOM 973 C CA . TYR A 1 113 ? 9.129 2.013 4.396 1.00 87.12 113 TYR A CA 1
ATOM 974 C C . TYR A 1 113 ? 7.765 2.689 4.574 1.00 87.12 113 TYR A C 1
ATOM 976 O O . TYR A 1 113 ? 7.385 3.095 5.681 1.00 87.12 113 TYR A O 1
ATOM 984 N N . GLY A 1 114 ? 7.028 2.822 3.472 1.00 92.19 114 GLY A N 1
ATOM 985 C CA . GLY A 1 114 ? 5.684 3.383 3.435 1.00 92.19 114 GLY A CA 1
ATOM 986 C C . GLY A 1 114 ? 5.371 4.196 2.184 1.00 92.19 114 GLY A C 1
ATOM 987 O O . GLY A 1 114 ? 6.090 4.149 1.190 1.00 92.19 114 GLY A O 1
ATOM 988 N N . PHE A 1 115 ? 4.285 4.968 2.235 1.00 94.88 115 PHE A N 1
ATOM 989 C CA . PHE A 1 115 ? 3.801 5.744 1.086 1.00 94.88 115 PHE A CA 1
ATOM 990 C C . PHE A 1 115 ? 4.836 6.744 0.555 1.00 94.88 115 PHE A C 1
ATOM 992 O O . PHE A 1 115 ? 4.990 6.888 -0.656 1.00 94.88 115 PHE A O 1
ATOM 999 N N . GLN A 1 116 ? 5.606 7.375 1.448 1.00 93.31 116 GLN A N 1
ATOM 1000 C CA . GLN A 1 116 ? 6.694 8.268 1.047 1.00 93.31 116 GLN A CA 1
ATOM 1001 C C . GLN A 1 116 ? 7.811 7.511 0.314 1.00 93.31 116 GLN A C 1
ATOM 1003 O O . GLN A 1 116 ? 8.384 8.048 -0.627 1.00 93.31 116 GLN A O 1
ATOM 1008 N N . ALA A 1 117 ? 8.116 6.271 0.712 1.00 92.69 117 ALA A N 1
ATOM 1009 C CA . ALA A 1 117 ? 9.105 5.444 0.022 1.00 92.69 117 ALA A CA 1
ATOM 1010 C C . ALA A 1 117 ? 8.647 5.108 -1.409 1.00 92.69 117 ALA A C 1
ATOM 1012 O O . ALA A 1 117 ? 9.427 5.261 -2.349 1.00 92.69 117 ALA A O 1
ATOM 1013 N N . LEU A 1 118 ? 7.368 4.746 -1.585 1.00 95.31 118 LEU A N 1
ATOM 1014 C CA . LEU A 1 118 ? 6.763 4.507 -2.903 1.00 95.31 118 LEU A CA 1
ATOM 1015 C C . LEU A 1 118 ? 6.812 5.759 -3.791 1.00 95.31 118 LEU A C 1
ATOM 1017 O O . LEU A 1 118 ? 7.216 5.677 -4.950 1.00 95.31 118 LEU A O 1
ATOM 1021 N N . SER A 1 119 ? 6.458 6.926 -3.242 1.00 95.50 119 SER A N 1
ATOM 1022 C CA . SER A 1 119 ? 6.538 8.201 -3.969 1.00 95.50 119 SER A CA 1
ATOM 1023 C C . SER A 1 119 ? 7.976 8.547 -4.362 1.00 95.50 119 SER A C 1
ATOM 1025 O O . SER A 1 119 ? 8.255 8.828 -5.527 1.00 95.50 119 SER A O 1
ATOM 1027 N N . ASN A 1 120 ? 8.922 8.439 -3.425 1.00 94.00 120 ASN A N 1
ATOM 1028 C CA . ASN A 1 120 ? 10.336 8.689 -3.696 1.00 94.00 120 ASN A CA 1
ATOM 1029 C C . ASN A 1 120 ? 10.876 7.758 -4.791 1.00 94.00 120 ASN A C 1
ATOM 1031 O O . ASN A 1 120 ? 11.629 8.206 -5.657 1.00 94.00 120 ASN A O 1
ATOM 1035 N N . ARG A 1 121 ? 10.479 6.477 -4.785 1.00 94.38 121 ARG A N 1
ATOM 1036 C CA . ARG A 1 121 ? 10.870 5.523 -5.828 1.00 94.38 121 ARG A CA 1
ATOM 1037 C C . ARG A 1 121 ? 10.278 5.889 -7.186 1.00 94.38 121 ARG A C 1
ATOM 1039 O O . ARG A 1 121 ? 11.007 5.896 -8.175 1.00 94.38 121 ARG A O 1
ATOM 1046 N N . TYR A 1 122 ? 8.999 6.257 -7.234 1.00 96.38 122 TYR A N 1
ATOM 1047 C CA . TYR A 1 122 ? 8.365 6.734 -8.462 1.00 96.38 122 TYR A CA 1
ATOM 1048 C C . TYR A 1 122 ? 9.081 7.964 -9.023 1.00 96.38 122 TYR A C 1
ATOM 1050 O O . TYR A 1 122 ? 9.449 7.978 -10.197 1.00 96.38 122 TYR A O 1
ATOM 1058 N N . MET A 1 123 ? 9.357 8.963 -8.182 1.00 95.44 123 MET A N 1
ATOM 1059 C CA . MET A 1 123 ? 10.077 10.171 -8.590 1.00 95.44 123 MET A CA 1
ATOM 1060 C C . MET A 1 123 ? 11.484 9.859 -9.108 1.00 95.44 123 MET A C 1
ATOM 1062 O O . MET A 1 123 ? 11.907 10.457 -10.094 1.00 95.44 123 MET A O 1
ATOM 1066 N N . ALA A 1 124 ? 12.189 8.899 -8.504 1.00 93.56 124 ALA A N 1
ATOM 1067 C CA . ALA A 1 124 ? 13.514 8.485 -8.962 1.00 93.56 124 ALA A CA 1
ATOM 1068 C C . ALA A 1 124 ? 13.499 7.853 -10.369 1.00 93.56 124 ALA A C 1
ATOM 1070 O O . ALA A 1 124 ? 14.432 8.074 -11.133 1.00 93.56 124 ALA A O 1
ATOM 1071 N N . LEU A 1 125 ? 12.448 7.101 -10.720 1.00 94.31 125 LEU A N 1
ATOM 1072 C CA . LEU A 1 125 ? 12.331 6.383 -12.002 1.00 94.31 125 LEU A CA 1
ATOM 1073 C C . LEU A 1 125 ? 11.639 7.188 -13.113 1.00 94.31 125 LEU A C 1
ATOM 1075 O O . LEU A 1 125 ? 11.881 6.996 -14.311 1.00 94.31 125 LEU A O 1
ATOM 1079 N N . VAL A 1 126 ? 10.695 8.048 -12.735 1.00 95.88 126 VAL A N 1
ATOM 1080 C CA . VAL A 1 126 ? 9.856 8.813 -13.667 1.00 95.88 126 VAL A CA 1
ATOM 1081 C C . VAL A 1 126 ? 10.349 10.251 -13.816 1.00 95.88 126 VAL A C 1
ATOM 1083 O O . VAL A 1 126 ? 10.026 10.888 -14.814 1.00 95.88 126 VAL A O 1
ATOM 1086 N N . HIS A 1 127 ? 11.162 10.738 -12.873 1.00 94.50 127 HIS A N 1
ATOM 1087 C CA . HIS A 1 127 ? 11.631 12.126 -12.788 1.00 94.50 127 HIS A CA 1
ATOM 1088 C C . HIS A 1 127 ? 10.489 13.146 -12.678 1.00 94.50 127 HIS A C 1
ATOM 1090 O O . HIS A 1 127 ? 10.625 14.301 -13.073 1.00 94.50 127 HIS A O 1
ATOM 1096 N N . GLN A 1 128 ? 9.343 12.708 -12.150 1.00 95.19 128 GLN A N 1
ATOM 1097 C CA . GLN A 1 128 ? 8.144 13.513 -11.939 1.00 95.19 128 GLN A CA 1
ATOM 1098 C C . GLN A 1 128 ? 7.446 13.050 -10.664 1.00 95.19 128 GLN A C 1
ATOM 1100 O O . GLN A 1 128 ? 7.520 11.874 -10.301 1.00 95.19 128 GLN A O 1
ATOM 1105 N N . LYS A 1 129 ? 6.749 13.971 -9.998 1.00 95.06 129 LYS A N 1
ATOM 1106 C CA . LYS A 1 129 ? 5.871 13.645 -8.873 1.00 95.06 129 LYS A CA 1
ATOM 1107 C C . LYS A 1 129 ? 4.631 12.893 -9.389 1.00 95.06 129 LYS A C 1
ATOM 1109 O O . LYS A 1 129 ? 4.152 13.239 -10.470 1.00 95.06 129 LYS A O 1
ATOM 1114 N N . PRO A 1 130 ? 4.098 11.884 -8.672 1.00 96.75 130 PRO A N 1
ATOM 1115 C CA . PRO A 1 130 ? 2.789 11.336 -9.021 1.00 96.75 130 PRO A CA 1
ATOM 1116 C C . PRO A 1 130 ? 1.714 12.430 -8.954 1.00 96.75 130 PRO A C 1
ATOM 1118 O O . PRO A 1 130 ? 1.762 13.306 -8.089 1.00 96.75 130 PRO A O 1
ATOM 1121 N N . GLU A 1 131 ? 0.733 12.375 -9.856 1.00 96.38 131 GLU A N 1
ATOM 1122 C CA . GLU A 1 131 ? -0.348 13.374 -9.927 1.00 96.38 131 GLU A CA 1
ATOM 1123 C C . GLU A 1 131 ? -1.194 13.422 -8.651 1.00 96.38 131 GLU A C 1
ATOM 1125 O O . GLU A 1 131 ? -1.694 14.476 -8.263 1.00 96.38 131 GLU A O 1
ATOM 1130 N N . TYR A 1 132 ? -1.344 12.276 -7.990 1.00 97.19 132 TYR A N 1
ATOM 1131 C CA . TYR A 1 132 ? -2.024 12.166 -6.714 1.00 97.19 132 TYR A CA 1
ATOM 1132 C C . TYR A 1 132 ? -1.247 11.233 -5.786 1.00 97.19 132 TYR A C 1
ATOM 1134 O O . TYR A 1 132 ? -0.883 10.115 -6.150 1.00 97.19 132 TYR A O 1
ATOM 1142 N N . GLU A 1 133 ? -1.020 11.706 -4.567 1.00 95.38 133 GLU A N 1
ATOM 1143 C CA . GLU A 1 133 ? -0.491 10.927 -3.451 1.00 95.38 133 GLU A CA 1
ATOM 1144 C C . GLU A 1 133 ? -1.590 10.783 -2.413 1.00 95.38 133 GLU A C 1
ATOM 1146 O O . GLU A 1 133 ? -2.396 11.696 -2.240 1.00 95.38 133 GLU A O 1
ATOM 1151 N N . ILE A 1 134 ? -1.607 9.661 -1.693 1.00 95.69 134 ILE A N 1
ATOM 1152 C CA . ILE A 1 134 ? -2.561 9.469 -0.602 1.00 95.69 134 ILE A CA 1
ATOM 1153 C C . ILE A 1 134 ? -2.219 10.476 0.510 1.00 95.69 134 ILE A C 1
ATOM 1155 O O . ILE A 1 134 ? -1.124 10.400 1.074 1.00 95.69 134 ILE A O 1
ATOM 1159 N N . PRO A 1 135 ? -3.129 11.404 0.850 1.00 95.06 135 PRO A N 1
ATOM 1160 C CA . PRO A 1 135 ? -2.931 12.336 1.950 1.00 95.06 135 PRO A CA 1
ATOM 1161 C C . PRO A 1 135 ? -2.789 11.607 3.290 1.00 95.06 135 PRO A C 1
ATOM 1163 O O . PRO A 1 135 ? -3.442 10.588 3.524 1.00 95.06 135 PRO A O 1
ATOM 1166 N N . SER A 1 136 ? -1.977 12.147 4.201 1.00 92.94 136 SER A N 1
ATOM 1167 C CA . SER A 1 136 ? -1.696 11.517 5.500 1.00 92.94 136 SER A CA 1
ATOM 1168 C C . SER A 1 136 ? -2.949 11.248 6.343 1.00 92.94 136 SER A C 1
ATOM 1170 O O . SER A 1 136 ? -2.988 10.258 7.065 1.00 92.94 136 SER A O 1
ATOM 1172 N N . ASP A 1 137 ? -3.989 12.077 6.237 1.00 94.69 137 ASP A N 1
ATOM 1173 C CA . ASP A 1 137 ? -5.277 11.910 6.930 1.00 94.69 137 ASP A CA 1
ATOM 1174 C C . ASP A 1 137 ? -6.132 10.755 6.373 1.00 94.69 137 ASP A C 1
ATOM 1176 O O . ASP A 1 137 ? -7.085 10.309 7.018 1.00 94.69 137 ASP A O 1
ATOM 1180 N 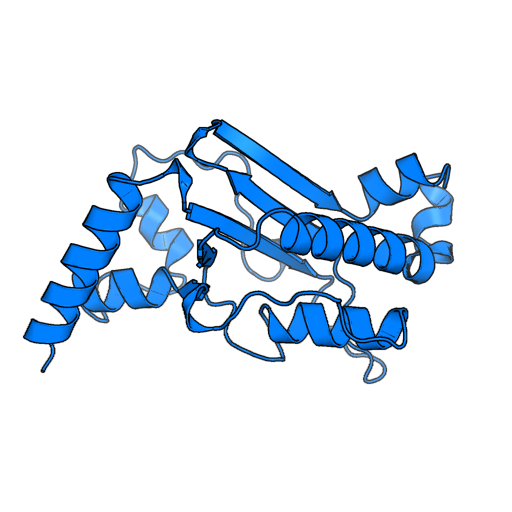N . LYS A 1 138 ? -5.772 10.227 5.197 1.00 96.69 138 LYS A N 1
ATOM 1181 C CA . LYS A 1 138 ? -6.362 9.019 4.606 1.00 96.69 138 LYS A CA 1
ATOM 1182 C C . LYS A 1 138 ? -5.529 7.764 4.863 1.00 96.69 138 LYS A C 1
ATOM 1184 O O . LYS A 1 138 ? -5.986 6.677 4.516 1.00 96.69 138 LYS A O 1
ATOM 1189 N N . CYS A 1 139 ? -4.364 7.880 5.498 1.00 96.88 139 CYS A N 1
ATOM 1190 C CA . CYS A 1 139 ? -3.509 6.757 5.875 1.00 96.88 139 CYS A CA 1
ATOM 1191 C C . CYS A 1 139 ? -3.762 6.362 7.335 1.00 96.88 139 CYS A C 1
ATOM 1193 O O . CYS A 1 139 ? -3.516 7.137 8.257 1.00 96.88 139 CYS A O 1
ATOM 1195 N N . ILE A 1 140 ? -4.240 5.138 7.562 1.00 97.69 140 ILE A N 1
ATOM 1196 C CA . ILE A 1 140 ? -4.563 4.630 8.897 1.00 97.69 140 ILE A CA 1
ATOM 1197 C C . ILE A 1 140 ? -3.645 3.461 9.235 1.00 97.69 140 ILE A C 1
ATOM 1199 O O . ILE A 1 140 ? -3.750 2.369 8.675 1.00 97.69 140 ILE A O 1
ATOM 1203 N N . ASN A 1 141 ? -2.773 3.678 10.216 1.00 96.88 141 ASN A N 1
ATOM 1204 C CA . ASN A 1 141 ? -1.869 2.649 10.707 1.00 96.88 141 ASN A CA 1
ATOM 1205 C C . ASN A 1 141 ? -2.585 1.710 11.690 1.00 96.88 141 ASN A C 1
ATOM 1207 O O . ASN A 1 141 ? -2.738 2.033 12.872 1.00 96.88 141 ASN A O 1
ATOM 1211 N N . ILE A 1 142 ? -2.966 0.521 11.225 1.00 96.25 142 ILE A N 1
ATOM 1212 C CA . ILE A 1 142 ? -3.710 -0.465 12.020 1.00 96.25 142 ILE A CA 1
ATOM 1213 C C . ILE A 1 142 ? -2.930 -0.917 13.255 1.00 96.25 142 ILE A C 1
ATOM 1215 O O . ILE A 1 142 ? -3.525 -1.083 14.318 1.00 96.25 142 ILE A O 1
ATOM 1219 N N . ALA A 1 143 ? -1.602 -1.024 13.170 1.00 94.06 143 ALA A N 1
ATOM 1220 C CA . ALA A 1 143 ? -0.783 -1.386 14.324 1.00 94.06 143 ALA A CA 1
ATOM 1221 C C . ALA A 1 143 ? -0.953 -0.390 15.487 1.00 94.06 143 ALA A C 1
ATOM 1223 O O . ALA A 1 143 ? -1.048 -0.799 16.642 1.00 94.06 143 ALA A O 1
ATOM 1224 N N . ALA A 1 144 ? -1.042 0.910 15.178 1.00 94.81 144 ALA A N 1
ATOM 1225 C CA . ALA A 1 144 ? -1.256 1.958 16.176 1.00 94.81 144 ALA A CA 1
ATOM 1226 C C . ALA A 1 144 ? -2.704 1.984 16.689 1.00 94.81 144 ALA A C 1
ATOM 1228 O O . ALA A 1 144 ? -2.927 2.198 17.878 1.00 94.81 144 ALA A O 1
ATOM 1229 N N . VAL A 1 145 ? -3.689 1.732 15.819 1.00 96.88 145 VAL A N 1
ATOM 1230 C CA . VAL A 1 145 ? -5.102 1.631 16.221 1.00 96.88 145 VAL A CA 1
ATOM 1231 C C . VAL A 1 145 ? -5.299 0.483 17.215 1.00 96.88 145 VAL A C 1
ATOM 1233 O O . VAL A 1 145 ? -5.900 0.684 18.268 1.00 96.88 145 VAL A O 1
ATOM 1236 N N . LEU A 1 146 ? -4.746 -0.698 16.926 1.00 95.56 146 LEU A N 1
ATOM 1237 C CA . LEU A 1 146 ? -4.828 -1.858 17.817 1.00 95.56 146 LEU A CA 1
ATOM 1238 C C . LEU A 1 146 ? -4.112 -1.615 19.146 1.00 95.56 146 LEU A C 1
ATOM 1240 O O . LEU A 1 146 ? -4.645 -1.959 20.196 1.00 95.56 146 LEU A O 1
ATOM 1244 N N . GLU A 1 147 ? -2.945 -0.974 19.118 1.00 95.00 147 GLU A N 1
ATOM 1245 C CA . GLU A 1 147 ? -2.210 -0.604 20.328 1.00 95.00 147 GLU A CA 1
ATOM 1246 C C . GLU A 1 147 ? -2.976 0.400 21.202 1.00 95.00 147 GLU A C 1
ATOM 1248 O O . GLU A 1 147 ? -3.042 0.253 22.422 1.00 95.00 147 GLU A O 1
ATOM 1253 N N . ASN A 1 148 ? -3.619 1.394 20.590 1.00 96.12 148 ASN A N 1
ATOM 1254 C CA . ASN A 1 148 ? -4.474 2.334 21.310 1.00 96.12 148 ASN A CA 1
ATOM 1255 C C . ASN A 1 148 ? -5.719 1.649 21.893 1.00 96.12 148 ASN A C 1
ATOM 1257 O O . ASN A 1 148 ? -6.178 2.038 22.967 1.00 96.12 148 ASN A O 1
ATOM 1261 N N . TYR A 1 149 ? -6.250 0.630 21.211 1.00 95.94 149 TYR A N 1
ATOM 1262 C CA . TYR A 1 149 ? -7.426 -0.109 21.659 1.00 95.94 149 TYR A CA 1
ATOM 1263 C C . TYR A 1 149 ? -7.111 -1.098 22.791 1.00 95.94 149 TYR A C 1
ATOM 1265 O O . TYR A 1 149 ? -7.757 -1.047 23.835 1.00 95.94 149 TYR A O 1
ATOM 1273 N N . TYR A 1 150 ? -6.122 -1.974 22.610 1.00 93.81 150 TYR A N 1
ATOM 1274 C CA . TYR A 1 150 ? -5.810 -3.063 23.543 1.00 93.81 150 TYR A CA 1
ATOM 1275 C C . TYR A 1 150 ? -4.675 -2.742 24.533 1.00 93.81 150 TYR A C 1
ATOM 1277 O O . TYR A 1 150 ? -4.493 -3.467 25.508 1.00 93.81 150 TYR A O 1
ATOM 1285 N N . GLY A 1 151 ? -3.925 -1.658 24.316 1.00 92.81 151 GLY A N 1
ATOM 1286 C CA . GLY A 1 151 ? -2.739 -1.287 25.095 1.00 92.81 151 GLY A CA 1
ATOM 1287 C C . GLY A 1 151 ? -1.431 -1.790 24.474 1.00 92.81 151 GLY A C 1
ATOM 1288 O O . GLY A 1 151 ? -1.430 -2.706 23.662 1.00 92.81 151 GLY A O 1
ATOM 1289 N N . VAL A 1 152 ? -0.294 -1.205 24.872 1.00 87.00 152 VAL A N 1
ATOM 1290 C CA . VAL A 1 152 ? 1.044 -1.459 24.282 1.00 87.00 152 VAL A CA 1
ATOM 1291 C C . VAL A 1 152 ? 1.440 -2.941 24.281 1.00 87.00 152 VAL A C 1
ATOM 1293 O O . VAL A 1 152 ? 1.965 -3.435 23.284 1.00 87.00 152 VAL A O 1
ATOM 1296 N N . GLY A 1 153 ? 1.126 -3.657 25.363 1.00 87.50 153 GLY A N 1
ATOM 1297 C CA . GLY A 1 153 ? 1.481 -5.065 25.572 1.00 87.50 153 GLY A CA 1
ATOM 1298 C C . GLY A 1 153 ? 0.426 -6.084 25.134 1.00 87.50 153 GLY A C 1
ATOM 1299 O O . GLY A 1 153 ? 0.463 -7.214 25.608 1.00 87.50 153 GLY A O 1
ATOM 1300 N N . TYR A 1 154 ? -0.534 -5.713 24.278 1.00 91.62 154 TYR A N 1
ATOM 1301 C CA . TYR A 1 154 ? -1.611 -6.627 23.868 1.00 91.62 154 TYR A CA 1
ATOM 1302 C C . TYR A 1 154 ? -1.126 -7.886 23.136 1.00 91.62 154 TYR A C 1
ATOM 1304 O O . TYR A 1 154 ? -1.794 -8.923 23.146 1.00 91.62 154 TYR A O 1
ATOM 1312 N N . VAL A 1 155 ? 0.037 -7.790 22.494 1.00 93.44 155 VAL A N 1
ATOM 1313 C CA . VAL A 1 155 ? 0.688 -8.881 21.779 1.00 93.44 155 VAL A CA 1
ATOM 1314 C C . VAL A 1 155 ? 2.196 -8.621 21.707 1.00 93.44 155 VAL A C 1
ATOM 1316 O O . VAL A 1 155 ? 2.619 -7.469 21.586 1.00 93.44 155 VAL A O 1
ATOM 1319 N N . SER A 1 156 ? 2.999 -9.681 21.792 1.00 90.38 156 SER A N 1
ATOM 1320 C CA . SER A 1 156 ? 4.456 -9.635 21.642 1.00 90.38 156 SER A CA 1
ATOM 1321 C C . SER A 1 156 ? 4.879 -9.390 20.192 1.00 90.38 156 SER A C 1
ATOM 1323 O O . SER A 1 156 ? 4.187 -9.776 19.247 1.00 90.38 156 SER A O 1
ATOM 1325 N N . ASP A 1 157 ? 6.048 -8.785 19.999 1.00 87.88 157 ASP A N 1
ATOM 1326 C CA . ASP A 1 157 ? 6.687 -8.713 18.685 1.00 87.88 157 ASP A CA 1
ATOM 1327 C C . ASP A 1 157 ? 7.249 -10.085 18.263 1.00 87.88 157 ASP A C 1
ATOM 1329 O O . ASP A 1 157 ? 7.764 -10.797 19.124 1.00 87.88 157 ASP A O 1
ATOM 1333 N N . PRO A 1 158 ? 7.178 -10.474 16.972 1.00 89.31 158 PRO A N 1
ATOM 1334 C CA . PRO A 1 158 ? 6.522 -9.772 15.864 1.00 89.31 158 PRO A CA 1
ATOM 1335 C C . PRO A 1 158 ? 4.989 -9.826 15.969 1.00 89.31 158 PRO A C 1
ATOM 1337 O O . PRO A 1 158 ? 4.395 -10.904 16.012 1.00 89.31 158 PRO A O 1
ATOM 1340 N N . LYS A 1 159 ? 4.331 -8.659 15.990 1.00 90.00 159 LYS A N 1
ATOM 1341 C CA . LYS A 1 159 ? 2.902 -8.567 16.345 1.00 90.00 159 LYS A CA 1
ATOM 1342 C C . LYS A 1 159 ? 1.970 -9.342 15.405 1.00 90.00 159 LYS A C 1
ATOM 1344 O O . LYS A 1 159 ? 1.063 -9.993 15.902 1.00 90.00 159 LYS A O 1
ATOM 1349 N N . ILE A 1 160 ? 2.167 -9.302 14.078 1.00 88.69 160 ILE A N 1
ATOM 1350 C CA . ILE A 1 160 ? 1.292 -10.024 13.122 1.00 88.69 160 ILE A CA 1
ATOM 1351 C C . ILE A 1 160 ? 1.319 -11.531 13.389 1.00 88.69 160 ILE A C 1
ATOM 1353 O O . ILE A 1 160 ? 0.260 -12.148 13.485 1.00 88.69 160 ILE A O 1
ATOM 1357 N N . LYS A 1 161 ? 2.517 -12.098 13.572 1.00 87.75 161 LYS A N 1
ATOM 1358 C CA . LYS A 1 161 ? 2.710 -13.521 13.869 1.00 87.75 161 LYS A CA 1
ATOM 1359 C C . LYS A 1 161 ? 1.907 -13.939 15.098 1.00 87.75 161 LYS A C 1
ATOM 1361 O O . LYS A 1 161 ? 1.015 -14.779 15.020 1.00 87.75 161 LYS A O 1
ATOM 1366 N N . HIS A 1 162 ? 2.167 -13.278 16.219 1.00 90.12 162 HIS A N 1
ATOM 1367 C CA . HIS A 1 162 ? 1.517 -13.600 17.485 1.00 90.12 162 HIS A CA 1
ATOM 1368 C C . HIS A 1 162 ? 0.019 -13.244 17.497 1.00 90.12 162 HIS A C 1
ATOM 1370 O O . HIS A 1 162 ? -0.753 -13.845 18.245 1.00 90.12 162 HIS A O 1
ATOM 1376 N N . LEU A 1 163 ? -0.434 -12.289 16.672 1.00 90.38 163 LEU A N 1
ATOM 1377 C CA . LEU A 1 163 ? -1.862 -12.025 16.492 1.00 90.38 163 LEU A CA 1
ATOM 1378 C C . LEU A 1 163 ? -2.560 -13.202 15.824 1.00 90.38 163 LEU A C 1
ATOM 1380 O O . LEU A 1 163 ? -3.644 -13.572 16.261 1.00 90.38 163 LEU A O 1
ATOM 1384 N N . ILE A 1 164 ? -1.953 -13.808 14.810 1.00 89.00 164 ILE A N 1
ATOM 1385 C CA . ILE A 1 164 ? -2.523 -14.979 14.139 1.00 89.00 164 ILE A CA 1
ATOM 1386 C C . ILE A 1 164 ? -2.569 -16.170 15.094 1.00 89.00 164 ILE A C 1
ATOM 1388 O O . ILE A 1 164 ? -3.615 -16.797 15.224 1.00 89.00 164 ILE A O 1
ATOM 1392 N N . GLU A 1 165 ? -1.494 -16.413 15.847 1.00 87.88 165 GLU A N 1
ATOM 1393 C CA . GLU A 1 165 ? -1.456 -17.468 16.871 1.00 87.88 165 GLU A CA 1
ATOM 1394 C C . GLU A 1 165 ? -2.564 -17.299 17.927 1.00 87.88 165 GLU A C 1
ATOM 1396 O O . GLU A 1 165 ? -3.195 -18.273 18.337 1.00 87.88 165 GLU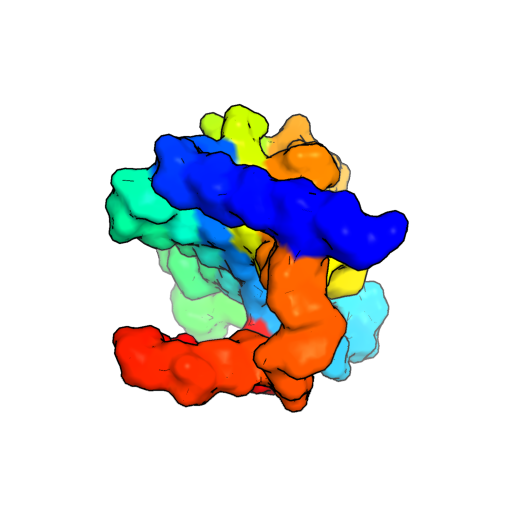 A O 1
ATOM 1401 N N . LYS A 1 166 ? -2.862 -16.057 18.336 1.00 88.50 166 LYS A N 1
ATOM 1402 C CA . LYS A 1 166 ? -3.970 -15.752 19.260 1.00 88.50 166 LYS A CA 1
ATOM 1403 C C . LYS A 1 166 ? -5.359 -15.863 18.623 1.00 88.50 166 LYS A C 1
ATOM 1405 O O . LYS A 1 166 ? -6.340 -15.993 19.351 1.00 88.50 166 LYS A O 1
ATOM 1410 N N . ASN A 1 167 ? -5.462 -15.804 17.297 1.00 86.81 167 ASN A N 1
ATOM 1411 C CA . ASN A 1 167 ? -6.718 -15.854 16.552 1.00 86.81 167 ASN A CA 1
ATOM 1412 C C . ASN A 1 167 ? -6.788 -17.143 15.722 1.00 86.81 167 ASN A C 1
ATOM 1414 O O . ASN A 1 167 ? -6.817 -17.089 14.500 1.00 86.81 167 ASN A O 1
ATOM 1418 N N . PHE A 1 168 ? -6.865 -18.300 16.389 1.00 75.56 168 PHE A N 1
ATOM 1419 C CA . PHE A 1 168 ? -6.768 -19.646 15.788 1.00 75.56 168 PHE A CA 1
ATOM 1420 C C . PHE A 1 168 ? -7.735 -19.952 14.622 1.00 75.56 168 PHE A C 1
ATOM 1422 O O . PHE A 1 168 ? -7.513 -20.897 13.865 1.00 75.56 168 PHE A O 1
ATOM 1429 N N . ASN A 1 169 ? -8.808 -19.173 14.459 1.00 83.31 169 ASN A N 1
ATOM 1430 C CA . ASN A 1 169 ? -9.726 -19.278 13.319 1.00 83.31 169 ASN A CA 1
ATOM 1431 C C . ASN A 1 169 ? 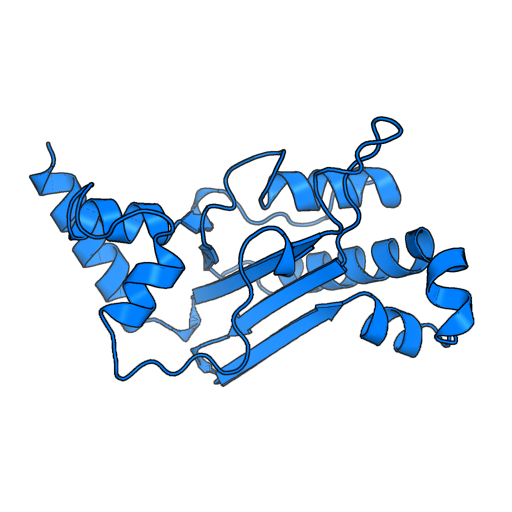-9.187 -18.614 12.039 1.00 83.31 169 ASN A C 1
ATOM 1433 O O . ASN A 1 169 ? -9.718 -18.848 10.955 1.00 83.31 169 ASN A O 1
ATOM 1437 N N . VAL A 1 170 ? -8.143 -17.793 12.145 1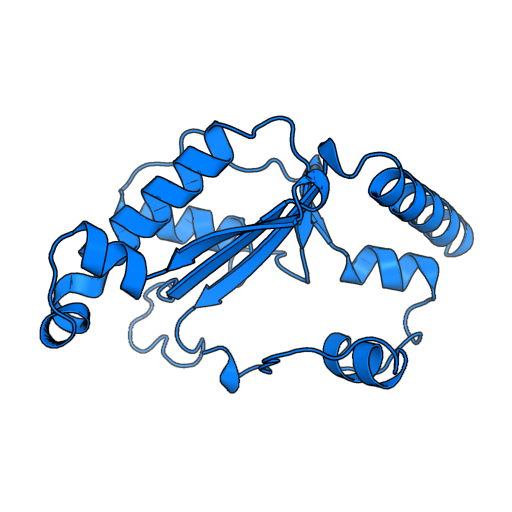.00 80.19 170 VAL A N 1
ATOM 1438 C CA . VAL A 1 170 ? -7.444 -17.187 11.012 1.00 80.19 170 VAL A CA 1
ATOM 1439 C C . VAL A 1 170 ? -6.388 -18.172 10.531 1.00 80.19 170 VAL A C 1
ATOM 1441 O O . VAL A 1 170 ? -5.403 -18.434 11.216 1.00 80.19 170 VAL A O 1
ATOM 1444 N N . ARG A 1 171 ? -6.591 -18.718 9.332 1.00 74.25 171 ARG A N 1
ATOM 1445 C CA . ARG A 1 171 ? -5.619 -19.584 8.661 1.00 74.25 171 ARG A CA 1
ATOM 1446 C C . ARG A 1 171 ? -4.989 -18.805 7.510 1.00 74.25 171 ARG A C 1
ATOM 1448 O O . ARG A 1 171 ? -5.610 -18.721 6.451 1.00 74.25 171 ARG A O 1
ATOM 1455 N N . PRO A 1 172 ? -3.816 -18.180 7.699 1.00 73.44 172 PRO A N 1
ATOM 1456 C CA . PRO A 1 172 ? -3.152 -17.518 6.589 1.00 73.44 172 PRO A CA 1
ATOM 1457 C C . PRO A 1 172 ? -2.722 -18.570 5.559 1.00 73.44 172 PRO A C 1
ATOM 1459 O O . PRO A 1 172 ? -2.159 -19.596 5.929 1.00 73.44 172 PRO A O 1
ATOM 1462 N N . GLY A 1 173 ? -3.002 -18.325 4.276 1.00 68.00 173 GLY A N 1
ATOM 1463 C CA . GLY A 1 173 ? -2.624 -19.247 3.201 1.00 68.00 173 GLY A CA 1
ATOM 1464 C C . GLY A 1 173 ? -1.106 -19.342 3.026 1.00 68.00 173 GLY A C 1
ATOM 1465 O O . GLY A 1 173 ? -0.547 -20.420 3.160 1.00 68.00 173 GLY A O 1
ATOM 1466 N N . ASN A 1 174 ? -0.449 -18.203 2.783 1.00 69.81 174 ASN A N 1
ATOM 1467 C CA . ASN A 1 174 ? 0.996 -18.093 2.560 1.00 69.81 174 ASN A CA 1
ATOM 1468 C C . ASN A 1 174 ? 1.532 -16.858 3.300 1.00 69.81 174 ASN A C 1
ATOM 1470 O O . ASN A 1 174 ? 1.618 -15.778 2.719 1.00 69.81 174 ASN A O 1
ATOM 1474 N N . LEU A 1 175 ? 1.813 -16.985 4.598 1.00 75.12 175 LEU A N 1
ATOM 1475 C CA . LEU A 1 175 ? 2.388 -15.889 5.381 1.00 75.12 175 LEU A CA 1
ATOM 1476 C C . LEU A 1 175 ? 3.908 -15.988 5.391 1.00 75.12 175 LEU A C 1
ATOM 1478 O O . LEU A 1 175 ? 4.450 -17.032 5.742 1.00 75.12 175 LEU A O 1
ATOM 1482 N N . LEU A 1 176 ? 4.553 -14.884 5.038 1.00 74.88 176 LEU A N 1
ATOM 1483 C CA . LEU A 1 176 ? 6.000 -14.710 5.035 1.00 74.88 176 LEU A CA 1
ATOM 1484 C C . LEU A 1 176 ? 6.365 -13.691 6.121 1.00 74.88 176 LEU A C 1
ATOM 1486 O O . LEU A 1 176 ? 5.551 -12.827 6.456 1.00 74.88 176 LEU A O 1
ATOM 1490 N N . TYR A 1 177 ? 7.563 -13.795 6.694 1.00 71.38 177 TYR A N 1
ATOM 1491 C CA . TYR A 1 177 ? 8.036 -12.862 7.711 1.00 71.38 177 TYR A CA 1
ATOM 1492 C C . TYR A 1 177 ? 9.408 -12.284 7.368 1.00 71.38 177 TYR A C 1
ATOM 1494 O O . TYR A 1 177 ? 10.381 -13.015 7.200 1.00 71.38 177 TYR A O 1
ATOM 1502 N N . GLY A 1 178 ? 9.521 -10.953 7.399 1.00 66.69 178 GLY A N 1
ATOM 1503 C CA . GLY A 1 178 ? 10.815 -10.271 7.395 1.00 66.69 178 GLY A CA 1
ATOM 1504 C C . GLY A 1 178 ? 11.643 -10.593 6.152 1.00 66.69 178 GLY A C 1
ATOM 1505 O O . GLY A 1 178 ? 11.310 -10.138 5.066 1.00 66.69 178 GLY A O 1
ATO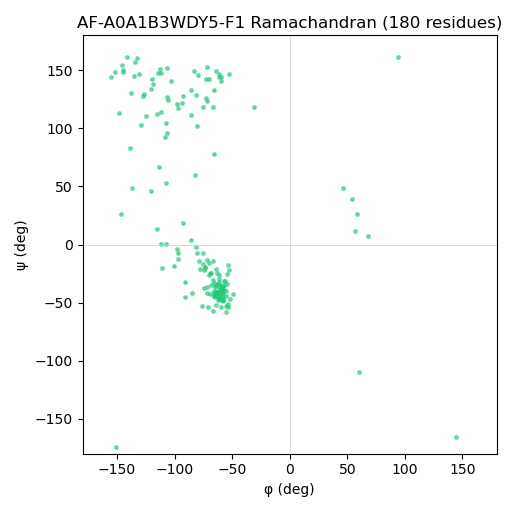M 1506 N N . GLU A 1 179 ? 12.724 -11.360 6.315 1.00 61.22 179 GLU A N 1
ATOM 1507 C CA . GLU A 1 179 ? 13.606 -11.756 5.205 1.00 61.22 179 GLU A CA 1
ATOM 1508 C C . GLU A 1 179 ? 12.900 -12.629 4.158 1.00 61.22 179 GLU A C 1
ATOM 1510 O O . GLU A 1 179 ? 13.297 -12.617 3.001 1.00 61.22 179 GLU A O 1
ATOM 1515 N N . GLU A 1 180 ? 11.832 -13.341 4.529 1.00 61.78 180 GLU A N 1
ATOM 1516 C CA . GLU A 1 180 ? 11.057 -14.163 3.592 1.00 61.78 180 GLU A CA 1
ATOM 1517 C C . GLU A 1 180 ? 10.187 -13.322 2.638 1.00 61.78 180 GLU A C 1
ATOM 1519 O O . GLU A 1 180 ? 9.758 -13.822 1.603 1.00 61.78 180 GLU A O 1
ATOM 1524 N N . GLU A 1 181 ? 9.906 -12.056 2.973 1.00 54.84 181 GLU A N 1
ATOM 1525 C CA . GLU A 1 181 ? 9.133 -11.132 2.124 1.00 54.84 181 GLU A CA 1
ATOM 1526 C C . GLU A 1 181 ? 9.988 -10.476 1.019 1.00 54.84 181 GLU A C 1
ATOM 1528 O O . GLU A 1 181 ? 9.463 -9.673 0.239 1.00 54.84 181 GLU A O 1
ATOM 1533 N N . ALA A 1 182 ? 11.294 -10.765 0.981 1.00 50.47 182 ALA A N 1
ATOM 1534 C CA . ALA A 1 182 ? 12.310 -9.896 0.399 1.00 50.47 182 ALA A CA 1
ATOM 1535 C C . ALA A 1 182 ? 13.228 -10.558 -0.644 1.00 50.47 182 ALA A C 1
ATOM 1537 O O . ALA A 1 182 ? 13.237 -11.796 -0.782 1.00 50.47 182 ALA A O 1
#